Protein AF-A0A6V7KTC6-F1 (afdb_monomer)

Secondary structure (DSSP, 8-state):
--HHHHHHHHTS---TT--HHHHHHHHHHHH-HHHHHHHHHHHHHHHS-SS-S-S-----------S-SPPPHHHHHHHHHHHHHH--STTTTHHHHSHHHHHHHHHHHHHS-HHHHHHTHHHHHHHHHHHHHS------------------------------------------------

Nearest PDB structures (foldseek):
  6hb1-assembly4_D  TM=3.393E-01  e=7.393E-01  Saccharomyces cerevisiae S288C
  2nwl-assembly1_C  TM=1.874E-01  e=3.721E+00  Pyrococcus horikoshii
  7rcp-assembly1_A  TM=1.845E-01  e=3.721E+00  Pyrococcus horikoshii OT3
  2nwx-assembly1_C  TM=1.885E-01  e=7.175E+00  Pyrococcus horikoshii

InterPro domains:
  IPR045334 Integrator complex subunit 3 [PTHR13587] (1-141)
  IPR056518 Ints3-like, C-terminal [PF24566] (1-127)

Foldseek 3Di:
DDLVVVQLLLLDDPDVPPCPSLVVLLVCCVPPLVVSLLSLLVLLCVQQPLDDPPPDDDDDDDDDDDSPDGHHNLSSLVSLLVNCVVPVDPSSCVSCVDPSNLVSLVSNCVRDDPVVCVVNVVVSVSSVVNVVVPDPPPPVPPDDDDDDDDDDDDDDDDDDDDDDDDDDDDDDDDDDDDDDDD

Solvent-accessible surface area (backbone atoms only — not comparable to full-atom values): 12001 Å² total; per-residue (Å²): 142,52,67,68,59,49,39,63,54,39,38,52,79,93,46,95,90,66,51,65,61,46,52,55,51,56,58,40,50,74,83,38,32,71,63,49,25,47,46,51,17,53,54,45,33,71,54,28,59,96,66,78,83,86,84,68,89,83,81,80,86,72,89,89,70,76,83,81,61,78,45,51,54,65,42,49,50,51,55,53,42,52,38,51,73,74,36,79,52,77,84,72,42,53,47,55,71,35,69,54,26,26,53,22,42,50,42,36,62,74,68,52,53,74,68,54,49,65,74,42,39,76,60,48,48,56,42,53,58,54,61,71,69,49,71,73,79,79,71,76,73,79,72,90,75,88,82,91,81,90,82,88,84,90,82,88,83,84,90,78,90,80,87,84,86,87,88,83,90,82,90,79,87,87,88,84,85,91,89,86,90,133

Radius of gyration: 30.91 Å; Cα contacts (8 Å, |Δi|>4): 123; chains: 1; bounding box: 38×85×83 Å

pLDDT: mean 71.83, std 22.45, range [33.5, 95.5]

Structure (mmCIF, N/CA/C/O backbone):
data_AF-A0A6V7KTC6-F1
#
_entry.id   AF-A0A6V7KTC6-F1
#
loop_
_atom_site.group_PDB
_atom_site.id
_atom_site.type_symbol
_atom_site.label_atom_id
_atom_site.label_alt_id
_atom_site.label_comp_id
_atom_site.label_asym_id
_atom_site.label_entity_id
_atom_site.label_seq_id
_atom_site.pdbx_PDB_ins_code
_atom_site.Cartn_x
_atom_site.Cartn_y
_atom_site.Cartn_z
_atom_site.occupancy
_atom_site.B_iso_or_equiv
_atom_site.auth_seq_id
_atom_site.auth_comp_id
_atom_site.auth_asym_id
_atom_site.auth_atom_id
_atom_site.pdbx_PDB_model_num
ATOM 1 N N . PRO A 1 1 ? 1.145 1.656 13.514 1.00 88.69 1 PRO A N 1
ATOM 2 C CA . PRO A 1 1 ? 2.125 1.058 12.563 1.00 88.69 1 PRO A CA 1
ATOM 3 C C . PRO A 1 1 ? 3.412 1.900 12.467 1.00 88.69 1 PRO A C 1
ATOM 5 O O . PRO A 1 1 ? 3.371 3.094 12.771 1.00 88.69 1 PRO A O 1
ATOM 8 N N . THR A 1 2 ? 4.528 1.295 12.040 1.00 93.44 2 THR A N 1
ATOM 9 C CA . THR A 1 2 ? 5.785 1.982 11.671 1.00 93.44 2 THR A CA 1
ATOM 10 C C . THR A 1 2 ? 6.182 1.620 10.239 1.00 93.44 2 THR A C 1
ATOM 12 O O . THR A 1 2 ? 5.759 0.585 9.721 1.00 93.44 2 THR A O 1
ATOM 15 N N . LEU A 1 3 ? 7.010 2.455 9.600 1.00 90.38 3 LEU A N 1
ATOM 16 C CA . LEU A 1 3 ? 7.476 2.199 8.233 1.00 90.38 3 LEU A CA 1
ATOM 17 C C . LEU A 1 3 ? 8.263 0.886 8.125 1.00 90.38 3 LEU A C 1
ATOM 19 O O . LEU A 1 3 ? 8.111 0.155 7.152 1.00 90.38 3 LEU A O 1
ATOM 23 N N . GLU A 1 4 ? 9.093 0.580 9.123 1.00 91.06 4 GLU A N 1
ATOM 24 C CA . GLU A 1 4 ? 9.895 -0.645 9.122 1.00 91.06 4 GLU A CA 1
ATOM 25 C C . GLU A 1 4 ? 9.015 -1.891 9.220 1.00 91.06 4 GLU A C 1
ATOM 27 O O . GLU A 1 4 ? 9.187 -2.828 8.446 1.00 91.06 4 GLU A O 1
ATOM 32 N N . LEU A 1 5 ? 7.996 -1.863 10.085 1.00 93.31 5 LEU A N 1
ATOM 33 C CA . LEU A 1 5 ? 7.044 -2.964 10.189 1.00 93.31 5 LEU A CA 1
ATOM 34 C C . LEU A 1 5 ? 6.275 -3.171 8.879 1.00 93.31 5 LEU A C 1
ATOM 36 O O . LEU A 1 5 ? 6.079 -4.309 8.473 1.00 93.31 5 LEU A O 1
ATOM 40 N N . LEU A 1 6 ? 5.883 -2.092 8.193 1.00 92.50 6 LEU A N 1
ATOM 41 C CA . LEU A 1 6 ? 5.227 -2.190 6.886 1.00 92.50 6 LEU A CA 1
ATOM 42 C C . LEU A 1 6 ? 6.146 -2.793 5.825 1.00 92.50 6 LEU A C 1
ATOM 44 O O . LEU A 1 6 ? 5.708 -3.663 5.083 1.00 92.50 6 LEU A O 1
ATOM 48 N N . LYS A 1 7 ? 7.424 -2.403 5.778 1.00 92.06 7 LYS A N 1
ATOM 49 C CA . LYS A 1 7 ? 8.386 -3.030 4.860 1.00 92.06 7 LYS A CA 1
ATOM 50 C C . LYS A 1 7 ? 8.474 -4.535 5.101 1.00 92.06 7 LYS A C 1
ATOM 52 O O . LYS A 1 7 ? 8.350 -5.288 4.145 1.00 92.06 7 LYS A O 1
ATOM 57 N N . GLN A 1 8 ? 8.630 -4.959 6.356 1.00 91.56 8 GLN A N 1
ATOM 58 C CA . GLN A 1 8 ? 8.686 -6.379 6.726 1.00 91.56 8 GLN A CA 1
ATOM 59 C C . GLN A 1 8 ? 7.370 -7.114 6.436 1.00 91.56 8 GLN A C 1
ATOM 61 O O . GLN A 1 8 ? 7.365 -8.280 6.055 1.00 91.56 8 GLN A O 1
ATOM 66 N N . LEU A 1 9 ? 6.232 -6.440 6.602 1.00 92.81 9 LEU A N 1
ATOM 67 C CA . LEU A 1 9 ? 4.924 -7.018 6.317 1.00 92.81 9 LEU A CA 1
ATOM 68 C C . LEU A 1 9 ? 4.737 -7.257 4.810 1.00 92.81 9 LEU A C 1
ATOM 70 O O . LEU A 1 9 ? 4.218 -8.293 4.410 1.00 92.81 9 LEU A O 1
ATOM 74 N N . PHE A 1 10 ? 5.209 -6.326 3.982 1.00 92.31 10 PHE A N 1
ATOM 75 C CA . PHE A 1 10 ? 5.028 -6.332 2.531 1.00 92.31 10 PHE A CA 1
ATOM 76 C C . PHE A 1 10 ? 6.058 -7.184 1.775 1.00 92.31 10 PHE A C 1
ATOM 78 O O . PHE A 1 10 ? 5.866 -7.458 0.591 1.00 92.31 10 PHE A O 1
ATOM 85 N N . THR A 1 11 ? 7.143 -7.629 2.420 1.00 91.50 11 THR A N 1
ATOM 86 C CA . THR A 1 11 ? 8.064 -8.623 1.834 1.00 91.50 11 THR A CA 1
ATOM 87 C C . THR A 1 11 ? 7.483 -10.034 1.844 1.00 91.50 11 THR A C 1
ATOM 89 O O . THR A 1 11 ? 7.992 -10.906 1.135 1.00 91.50 11 THR A O 1
ATOM 92 N N . ARG A 1 12 ? 6.412 -10.268 2.618 1.00 89.38 12 ARG A N 1
ATOM 93 C CA . ARG A 1 12 ? 5.678 -11.535 2.624 1.00 89.38 12 ARG A CA 1
ATOM 94 C C . ARG A 1 12 ? 5.115 -11.831 1.236 1.00 89.38 12 ARG A C 1
ATOM 96 O O . ARG A 1 12 ? 4.670 -10.932 0.520 1.00 89.38 12 ARG A O 1
ATOM 103 N N . GLN A 1 13 ? 5.124 -13.110 0.870 1.00 85.00 13 GLN A N 1
ATOM 104 C CA . GLN A 1 13 ? 4.482 -13.567 -0.356 1.00 85.00 13 GLN A CA 1
ATOM 105 C C . GLN A 1 13 ? 2.970 -13.426 -0.224 1.00 85.00 13 GLN A C 1
ATOM 107 O O . GLN A 1 13 ? 2.396 -13.821 0.790 1.00 85.00 13 GLN A O 1
ATOM 112 N N . ASN A 1 14 ? 2.341 -12.877 -1.259 1.00 81.69 14 ASN A N 1
ATOM 113 C CA . ASN A 1 14 ? 0.893 -12.850 -1.348 1.00 81.69 14 ASN A CA 1
ATOM 114 C C . ASN A 1 14 ? 0.419 -14.251 -1.770 1.00 81.69 14 ASN A C 1
ATOM 116 O O . ASN A 1 14 ? 0.564 -14.629 -2.931 1.00 81.69 14 ASN A O 1
ATOM 120 N N . THR A 1 15 ? -0.011 -15.052 -0.794 1.00 84.44 15 THR A N 1
ATOM 121 C CA . THR A 1 15 ? -0.445 -16.445 -0.988 1.00 84.44 15 THR A CA 1
ATOM 122 C C . THR A 1 15 ? -1.958 -16.508 -0.869 1.00 84.44 15 THR A C 1
ATOM 124 O O . THR A 1 15 ? -2.517 -15.905 0.048 1.00 84.44 15 THR A O 1
ATOM 127 N N . ASP A 1 16 ? -2.619 -17.264 -1.745 1.00 79.69 16 ASP A N 1
ATOM 128 C CA . ASP A 1 16 ? -4.070 -17.438 -1.685 1.00 79.69 16 ASP A CA 1
ATOM 129 C C . ASP A 1 16 ? -4.507 -17.946 -0.302 1.00 79.69 16 ASP A C 1
ATOM 131 O O . ASP A 1 16 ? -4.031 -18.969 0.194 1.00 79.69 16 ASP A O 1
ATOM 135 N N . GLY A 1 17 ? -5.407 -17.198 0.339 1.00 80.19 17 GLY A N 1
ATOM 136 C CA . GLY A 1 17 ? -5.893 -17.482 1.691 1.00 80.19 17 GLY A CA 1
ATOM 137 C C . GLY A 1 17 ? -5.036 -16.927 2.839 1.00 80.19 17 GLY A C 1
ATOM 138 O O . GLY A 1 17 ? -5.500 -16.964 3.980 1.00 80.19 17 GLY A O 1
ATOM 139 N N . ASP A 1 18 ? -3.843 -16.364 2.588 1.00 88.25 18 ASP A N 1
ATOM 140 C CA . ASP A 1 18 ? -3.102 -15.620 3.618 1.00 88.25 18 ASP A CA 1
ATOM 141 C C . ASP A 1 18 ? -3.750 -14.245 3.833 1.00 88.25 18 ASP A C 1
ATOM 143 O O . ASP A 1 18 ? -3.593 -13.305 3.053 1.00 88.25 18 ASP A O 1
ATOM 147 N N . MET A 1 19 ? -4.486 -14.139 4.937 1.00 90.00 19 MET A N 1
ATOM 148 C CA . MET A 1 19 ? -5.169 -12.920 5.362 1.00 90.00 19 MET A CA 1
ATOM 149 C C . MET A 1 19 ? -4.355 -12.104 6.367 1.00 90.00 19 MET A C 1
ATOM 151 O O . MET A 1 19 ? -4.860 -11.103 6.867 1.00 90.00 19 MET A O 1
ATOM 155 N N . PHE A 1 20 ? -3.124 -12.500 6.705 1.00 93.56 20 PHE A N 1
ATOM 156 C CA . PHE A 1 20 ? -2.347 -11.848 7.760 1.00 93.56 20 PHE A CA 1
ATOM 157 C C . PHE A 1 20 ? -2.085 -10.371 7.454 1.00 93.56 20 PHE A C 1
ATOM 159 O O . PHE A 1 20 ? -2.348 -9.508 8.293 1.00 93.56 20 PHE A O 1
ATOM 166 N N . VAL A 1 21 ? -1.607 -10.072 6.241 1.00 92.94 21 VAL A N 1
ATOM 167 C CA . VAL A 1 21 ? -1.310 -8.696 5.814 1.00 92.94 21 VAL A CA 1
ATOM 168 C C . VAL A 1 21 ? -2.591 -7.866 5.782 1.00 92.94 21 VAL A C 1
ATOM 170 O O . VAL A 1 21 ? -2.644 -6.796 6.385 1.00 92.94 21 VAL A O 1
ATOM 173 N N . VAL A 1 22 ? -3.650 -8.397 5.168 1.00 92.12 22 VAL A N 1
ATOM 174 C CA . VAL A 1 22 ? -4.964 -7.744 5.096 1.00 92.12 22 VAL A CA 1
ATOM 175 C C . VAL A 1 22 ? -5.522 -7.468 6.493 1.00 92.12 22 VAL A C 1
ATOM 177 O O . VAL A 1 22 ? -5.933 -6.348 6.776 1.00 92.12 22 VAL A O 1
ATOM 180 N N . ALA A 1 23 ? -5.511 -8.449 7.395 1.00 92.00 23 ALA A N 1
ATOM 181 C CA . ALA A 1 23 ? -6.029 -8.304 8.753 1.00 92.00 23 ALA A CA 1
ATOM 182 C C . ALA A 1 23 ? -5.239 -7.267 9.565 1.00 92.00 23 ALA A C 1
ATOM 184 O O . ALA A 1 23 ? -5.844 -6.447 10.255 1.00 92.00 23 ALA A O 1
ATOM 185 N N . ALA A 1 24 ? -3.907 -7.261 9.450 1.00 93.62 24 ALA A N 1
ATOM 186 C CA . ALA A 1 24 ? -3.058 -6.270 10.107 1.00 93.62 24 ALA A CA 1
ATOM 187 C C . ALA A 1 24 ? -3.343 -4.848 9.597 1.00 93.62 24 ALA A C 1
ATOM 189 O O . ALA A 1 24 ? -3.504 -3.924 10.397 1.00 93.62 24 ALA A O 1
ATOM 190 N N . LEU A 1 25 ? -3.462 -4.680 8.276 1.00 92.19 25 LEU A N 1
ATOM 191 C CA . LEU A 1 25 ? -3.794 -3.396 7.659 1.00 92.19 25 LEU A CA 1
ATOM 192 C C . LEU A 1 25 ? -5.186 -2.918 8.082 1.00 92.19 25 LEU A C 1
ATOM 194 O O . LEU A 1 25 ? -5.319 -1.790 8.545 1.00 92.19 25 LEU A O 1
ATOM 198 N N . ARG A 1 26 ? -6.197 -3.794 8.035 1.00 89.81 26 ARG A N 1
ATOM 199 C CA . ARG A 1 26 ? -7.564 -3.483 8.484 1.00 89.81 26 ARG A CA 1
ATOM 200 C C . ARG A 1 26 ? -7.627 -3.073 9.945 1.00 89.81 26 ARG A C 1
ATOM 202 O O . ARG A 1 26 ? -8.357 -2.151 10.289 1.00 89.81 26 ARG A O 1
ATOM 209 N N . TYR A 1 27 ? -6.868 -3.747 10.805 1.00 91.31 27 TYR A N 1
ATOM 210 C CA . TYR A 1 27 ? -6.784 -3.372 12.211 1.00 91.31 27 TYR A CA 1
ATOM 211 C C . TYR A 1 27 ? -6.227 -1.952 12.369 1.00 91.31 27 TYR A C 1
ATOM 213 O O . TYR A 1 27 ? -6.778 -1.157 13.124 1.00 91.31 27 TYR A O 1
ATOM 221 N N . TRP A 1 28 ? -5.180 -1.596 11.619 1.00 92.12 28 TRP A N 1
ATOM 222 C CA . TRP A 1 28 ? -4.613 -0.248 11.666 1.00 92.12 28 TRP A CA 1
ATOM 223 C C . TRP A 1 28 ? -5.486 0.826 11.020 1.00 92.12 28 TRP A C 1
ATOM 225 O O . TRP A 1 28 ? -5.401 1.964 11.469 1.00 92.12 28 TRP A O 1
ATOM 235 N N . CYS A 1 29 ? -6.341 0.495 10.048 1.00 89.50 29 CYS A N 1
ATOM 236 C CA . CYS A 1 29 ? -7.311 1.450 9.503 1.00 89.50 29 CYS A CA 1
ATOM 237 C C . CYS A 1 29 ? -8.303 1.966 10.559 1.00 89.50 29 CYS A C 1
ATOM 239 O O . CYS A 1 29 ? -8.853 3.037 10.375 1.00 89.50 29 CYS A O 1
ATOM 241 N N . ARG A 1 30 ? -8.530 1.255 11.672 1.00 87.44 30 ARG A N 1
ATOM 242 C CA . ARG A 1 30 ? -9.498 1.687 12.699 1.00 87.44 30 ARG A CA 1
ATOM 243 C C . ARG A 1 30 ? -9.042 2.904 13.501 1.00 87.44 30 ARG A C 1
ATOM 245 O O . ARG A 1 30 ? -9.826 3.817 13.715 1.00 87.44 30 ARG A O 1
ATOM 252 N N . ASP A 1 31 ? -7.784 2.891 13.943 1.00 89.62 31 ASP A N 1
ATOM 253 C CA . ASP A 1 31 ? -7.252 3.884 14.893 1.00 89.62 31 ASP A CA 1
ATOM 254 C C . ASP A 1 31 ? -6.088 4.708 14.320 1.00 89.62 31 ASP A C 1
ATOM 256 O O . ASP A 1 31 ? -5.673 5.709 14.902 1.00 89.62 31 ASP A O 1
ATOM 260 N N . TYR A 1 32 ? -5.500 4.267 13.205 1.00 92.00 32 TYR A N 1
ATOM 261 C CA . TYR A 1 32 ? -4.273 4.834 12.643 1.00 92.00 32 TYR A CA 1
ATOM 262 C C . TYR A 1 32 ? -4.372 5.062 11.133 1.00 92.00 32 TYR A C 1
ATOM 264 O O . TYR A 1 32 ? -3.350 4.973 10.451 1.00 92.00 32 TYR A O 1
ATOM 272 N N . GLU A 1 33 ? -5.572 5.328 10.615 1.00 90.88 33 GLU A N 1
ATOM 273 C CA . GLU A 1 33 ? -5.836 5.446 9.179 1.00 90.88 33 GLU A CA 1
ATOM 274 C C . GLU A 1 33 ? -4.922 6.466 8.489 1.00 90.88 33 GLU A C 1
ATOM 276 O O . GLU A 1 33 ? -4.154 6.086 7.607 1.00 90.88 33 GLU A O 1
ATOM 281 N N . ASP A 1 34 ? -4.917 7.721 8.948 1.00 91.50 34 ASP A N 1
ATOM 282 C CA . ASP A 1 34 ? -4.126 8.806 8.346 1.00 91.50 34 ASP A CA 1
ATOM 283 C C . ASP A 1 34 ? -2.634 8.461 8.293 1.00 91.50 34 ASP A C 1
ATOM 285 O O . ASP A 1 34 ? -1.962 8.568 7.263 1.00 91.50 34 ASP A O 1
ATOM 289 N N . LYS A 1 35 ? -2.120 7.961 9.421 1.00 94.12 35 LYS A N 1
ATOM 290 C CA . LYS A 1 35 ? -0.725 7.541 9.552 1.00 94.12 35 LYS A CA 1
ATOM 291 C C . LYS A 1 35 ? -0.415 6.354 8.644 1.00 94.12 35 LYS A C 1
ATOM 293 O O . LYS A 1 35 ? 0.682 6.266 8.098 1.00 94.12 35 LYS A O 1
ATOM 298 N N . LEU A 1 36 ? -1.338 5.405 8.510 1.00 93.56 36 LEU A N 1
ATOM 299 C CA . LEU A 1 36 ? -1.171 4.264 7.620 1.00 93.56 36 LEU A CA 1
ATOM 300 C C . LEU A 1 36 ? -1.138 4.721 6.157 1.00 93.56 36 LEU A C 1
ATOM 302 O O . LEU A 1 36 ? -0.261 4.273 5.421 1.00 93.56 36 LEU A O 1
ATOM 306 N N . ALA A 1 37 ? -2.025 5.636 5.764 1.00 93.62 37 ALA A N 1
ATOM 307 C CA . ALA A 1 37 ? -2.087 6.201 4.418 1.00 93.62 37 ALA A CA 1
ATOM 308 C C . ALA A 1 37 ? -0.774 6.891 4.051 1.00 93.62 37 ALA A C 1
ATOM 310 O O . ALA A 1 37 ? -0.188 6.598 3.011 1.00 93.62 37 ALA A O 1
ATOM 311 N N . GLU A 1 38 ? -0.261 7.739 4.943 1.00 95.06 38 GLU A N 1
ATOM 312 C CA . GLU A 1 38 ? 1.026 8.408 4.768 1.00 95.06 38 GLU A CA 1
ATOM 313 C C . GLU A 1 38 ? 2.178 7.402 4.615 1.00 95.06 38 GLU A C 1
ATOM 315 O O . GLU A 1 38 ? 3.002 7.511 3.705 1.00 95.06 38 GLU A O 1
ATOM 320 N N . LEU A 1 39 ? 2.237 6.385 5.478 1.00 95.50 39 LEU A N 1
ATOM 321 C CA . LEU A 1 39 ? 3.298 5.382 5.427 1.00 95.50 39 LEU A CA 1
ATOM 322 C C . LEU A 1 39 ? 3.245 4.534 4.149 1.00 95.50 39 LEU A C 1
ATOM 324 O O . LEU A 1 39 ? 4.295 4.239 3.576 1.00 95.50 39 LEU A O 1
ATOM 328 N N . LEU A 1 40 ? 2.050 4.145 3.703 1.00 94.69 40 LEU A N 1
ATOM 329 C CA . LEU A 1 40 ? 1.853 3.387 2.468 1.00 94.69 40 LEU A CA 1
ATOM 330 C C . LEU A 1 40 ? 2.157 4.242 1.234 1.00 94.69 40 LEU A C 1
ATOM 332 O O . LEU A 1 40 ? 2.805 3.748 0.313 1.00 94.69 40 LEU A O 1
ATOM 336 N N . ALA A 1 41 ? 1.762 5.520 1.236 1.00 94.56 41 ALA A N 1
ATOM 337 C CA . ALA A 1 41 ? 2.056 6.459 0.156 1.00 94.56 41 ALA A CA 1
ATOM 338 C C . ALA A 1 41 ? 3.567 6.627 0.012 1.00 94.56 41 ALA A C 1
ATOM 340 O O . ALA A 1 41 ? 4.125 6.417 -1.063 1.00 94.56 41 ALA A O 1
ATOM 341 N N . ASN A 1 42 ? 4.250 6.889 1.129 1.00 94.31 42 ASN A N 1
ATOM 342 C CA . ASN A 1 42 ? 5.705 6.973 1.180 1.00 94.31 42 ASN A CA 1
ATOM 343 C C . ASN A 1 42 ? 6.362 5.678 0.686 1.00 94.31 42 ASN A C 1
ATOM 345 O O . ASN A 1 42 ? 7.307 5.719 -0.105 1.00 94.31 42 ASN A O 1
ATOM 349 N N . LEU A 1 43 ? 5.861 4.516 1.116 1.00 93.88 43 LEU A N 1
ATOM 350 C CA . LEU A 1 43 ? 6.380 3.232 0.658 1.00 93.88 43 LEU A CA 1
ATOM 351 C C . LEU A 1 43 ? 6.233 3.096 -0.862 1.00 93.88 43 LEU A C 1
ATOM 353 O O . LEU A 1 43 ? 7.224 2.794 -1.523 1.00 93.88 43 LEU A O 1
ATOM 357 N N . LEU A 1 44 ? 5.055 3.377 -1.419 1.00 94.00 44 LEU A N 1
ATOM 358 C CA . LEU A 1 44 ? 4.766 3.256 -2.847 1.00 94.00 44 LEU A CA 1
ATOM 359 C C . LEU A 1 44 ? 5.563 4.261 -3.696 1.00 94.00 44 LEU A C 1
ATOM 361 O O . LEU A 1 44 ? 6.227 3.857 -4.651 1.00 94.00 44 LEU A O 1
ATOM 365 N N . SER A 1 45 ? 5.607 5.538 -3.312 1.00 92.50 45 SER A N 1
ATOM 366 C CA . SER A 1 45 ? 6.376 6.574 -4.015 1.00 92.50 45 SER A CA 1
ATOM 367 C C . SER A 1 45 ? 7.877 6.274 -4.055 1.00 92.50 45 SER A C 1
ATOM 369 O O . SER A 1 45 ? 8.538 6.586 -5.045 1.00 92.50 45 SER A O 1
ATOM 371 N N . THR A 1 46 ? 8.438 5.606 -3.034 1.00 90.38 46 THR A N 1
ATOM 372 C CA . THR A 1 46 ? 9.847 5.158 -3.084 1.00 90.38 46 THR A CA 1
ATOM 373 C C . THR A 1 46 ? 10.091 4.039 -4.096 1.00 90.38 46 THR A C 1
ATOM 375 O O . THR A 1 46 ? 11.229 3.848 -4.525 1.00 90.38 46 THR A O 1
ATOM 378 N N . ARG A 1 47 ? 9.051 3.281 -4.471 1.00 90.88 47 ARG A N 1
ATOM 379 C CA . ARG A 1 47 ? 9.131 2.214 -5.483 1.00 90.88 47 ARG A CA 1
ATOM 380 C C . ARG A 1 47 ? 8.955 2.738 -6.899 1.00 90.88 47 ARG A C 1
ATOM 382 O O . ARG A 1 47 ? 9.511 2.153 -7.823 1.00 90.88 47 ARG A O 1
ATOM 389 N N . TYR A 1 48 ? 8.232 3.841 -7.043 1.00 88.12 48 TYR A N 1
ATOM 390 C CA . TYR A 1 48 ? 7.924 4.471 -8.319 1.00 88.12 48 TYR A CA 1
ATOM 391 C C . TYR A 1 48 ? 8.391 5.931 -8.320 1.00 88.12 48 TYR A C 1
ATOM 393 O O . TYR A 1 48 ? 7.556 6.822 -8.340 1.00 88.12 48 TYR A O 1
ATOM 401 N N . PRO A 1 49 ? 9.702 6.230 -8.252 1.00 82.56 49 PRO A N 1
ATOM 402 C CA . PRO A 1 49 ? 10.187 7.609 -8.160 1.00 82.56 49 PRO A CA 1
ATOM 403 C C . PRO A 1 49 ? 9.744 8.461 -9.361 1.00 82.56 49 PRO A C 1
ATOM 405 O O . PRO A 1 49 ? 9.736 7.991 -10.493 1.00 82.56 49 PRO A O 1
ATOM 408 N N . ALA A 1 50 ? 9.427 9.738 -9.123 1.00 68.19 50 ALA A N 1
ATOM 409 C CA . ALA A 1 50 ? 8.894 10.667 -10.130 1.00 68.19 50 ALA A CA 1
ATOM 410 C C . ALA A 1 50 ? 9.906 11.098 -11.219 1.00 68.19 50 ALA A C 1
ATOM 412 O O . ALA A 1 50 ? 9.600 11.950 -12.052 1.00 68.19 50 ALA A O 1
ATOM 413 N N . THR A 1 51 ? 11.133 10.567 -11.215 1.00 62.66 51 THR A N 1
ATOM 414 C CA . THR A 1 51 ? 12.184 10.964 -12.160 1.00 62.66 51 THR A CA 1
ATOM 415 C C . THR A 1 51 ? 12.216 10.060 -13.393 1.00 62.66 51 THR A C 1
ATOM 417 O O . THR A 1 51 ? 12.028 8.849 -13.320 1.00 62.66 51 THR A O 1
ATOM 420 N N . SER A 1 52 ? 12.463 10.677 -14.554 1.00 50.03 52 SER A N 1
ATOM 421 C CA . SER A 1 52 ? 12.482 10.024 -15.869 1.00 50.03 52 SER A CA 1
ATOM 422 C C . SER A 1 52 ? 13.398 8.779 -15.915 1.00 50.03 52 SER A C 1
ATOM 424 O O . SER A 1 52 ? 14.521 8.844 -15.404 1.00 50.03 52 SER A O 1
ATOM 426 N N . PRO A 1 53 ? 13.010 7.685 -16.610 1.00 52.41 53 PRO A N 1
ATOM 427 C CA . PRO A 1 53 ? 13.765 6.422 -16.672 1.00 52.41 53 PRO A CA 1
ATOM 428 C C . PRO A 1 53 ? 15.163 6.505 -17.316 1.00 52.41 53 PRO A C 1
ATOM 430 O O . PRO A 1 53 ? 15.865 5.498 -17.422 1.00 52.41 53 PRO A O 1
ATOM 433 N N . ASN A 1 54 ? 15.592 7.668 -17.813 1.00 42.84 54 ASN A N 1
ATOM 434 C CA . ASN A 1 54 ? 16.605 7.726 -18.867 1.00 42.84 54 ASN A CA 1
ATOM 435 C C . ASN A 1 54 ? 18.079 7.718 -18.412 1.00 42.84 54 ASN A C 1
ATOM 437 O O . ASN A 1 54 ? 18.975 8.011 -19.201 1.00 42.84 54 ASN A O 1
ATOM 441 N N . LYS A 1 55 ? 18.381 7.346 -17.163 1.00 45.47 55 LYS A N 1
ATOM 442 C CA . LYS A 1 55 ? 19.762 7.062 -16.726 1.00 45.47 55 LYS A CA 1
ATOM 443 C C . LYS A 1 55 ? 19.823 5.927 -15.702 1.00 45.47 55 LYS A C 1
ATOM 445 O O . LYS A 1 55 ? 20.167 6.162 -14.551 1.00 45.47 55 LYS A O 1
ATOM 450 N N . ARG A 1 56 ? 19.563 4.687 -16.126 1.00 52.59 56 ARG A N 1
ATOM 451 C CA . ARG A 1 56 ? 20.411 3.509 -15.817 1.00 52.59 56 ARG A CA 1
ATOM 452 C C . ARG A 1 56 ? 19.804 2.244 -16.417 1.00 52.59 56 ARG A C 1
ATOM 454 O O . ARG A 1 56 ? 18.825 1.690 -15.938 1.00 52.59 56 ARG A O 1
ATOM 461 N N . LYS A 1 57 ? 20.470 1.763 -17.462 1.00 55.81 57 LYS A N 1
ATOM 462 C CA . LYS A 1 57 ? 20.391 0.381 -17.932 1.00 55.81 57 LYS A CA 1
ATOM 463 C C . LYS A 1 57 ? 21.020 -0.534 -16.859 1.00 55.81 57 LYS A C 1
ATOM 465 O O . LYS A 1 57 ? 22.087 -0.190 -16.352 1.00 55.81 57 LYS A O 1
ATOM 470 N N . ARG A 1 58 ? 20.420 -1.718 -16.646 1.00 49.12 58 ARG A N 1
ATOM 471 C CA . ARG A 1 58 ? 20.722 -2.825 -15.690 1.00 49.12 58 ARG A CA 1
ATOM 472 C C . ARG A 1 58 ? 19.972 -2.680 -14.356 1.00 49.12 58 ARG A C 1
ATOM 474 O O . ARG A 1 58 ? 20.183 -1.714 -13.647 1.00 49.12 58 ARG A O 1
ATOM 481 N N . ALA A 1 59 ? 19.104 -3.604 -13.959 1.00 41.00 59 ALA A N 1
ATOM 482 C CA . ALA A 1 59 ? 19.247 -5.050 -14.079 1.00 41.00 59 ALA A CA 1
ATOM 483 C C . ALA A 1 59 ? 17.944 -5.742 -14.505 1.00 41.00 59 ALA A C 1
ATOM 485 O O . ALA A 1 59 ? 16.865 -5.437 -14.006 1.00 41.00 59 ALA A O 1
ATOM 486 N N . GLY A 1 60 ? 18.084 -6.701 -15.420 1.00 39.69 60 GLY A N 1
ATOM 487 C CA . GLY A 1 60 ? 17.068 -7.712 -15.648 1.00 39.69 60 GLY A CA 1
ATOM 488 C C . GLY A 1 60 ? 16.973 -8.666 -14.457 1.00 39.69 60 GLY A C 1
ATOM 489 O O . GLY A 1 60 ? 17.968 -8.944 -13.790 1.00 39.69 60 GLY A O 1
ATOM 490 N N . ALA A 1 61 ? 15.742 -9.116 -14.232 1.00 46.72 61 ALA A N 1
ATOM 491 C CA . ALA A 1 61 ? 15.318 -10.390 -13.668 1.00 46.72 61 ALA A CA 1
ATOM 492 C C . ALA A 1 61 ? 16.370 -11.232 -12.924 1.00 46.72 61 ALA A C 1
ATOM 494 O O . ALA A 1 61 ? 17.258 -11.803 -13.551 1.00 46.72 61 ALA A O 1
ATOM 495 N N . LYS A 1 62 ? 16.116 -11.475 -11.632 1.00 39.22 62 LYS A N 1
ATOM 496 C CA . LYS A 1 62 ? 15.865 -12.839 -11.136 1.00 39.22 62 LYS A CA 1
ATOM 497 C C . LYS A 1 62 ? 14.775 -12.802 -10.064 1.00 39.22 62 LYS A C 1
ATOM 499 O O . LYS A 1 62 ? 15.004 -12.404 -8.928 1.00 39.22 62 LYS A O 1
ATOM 504 N N . GLN A 1 63 ? 13.588 -13.232 -10.476 1.00 48.72 63 GLN A N 1
ATOM 505 C CA . GLN A 1 63 ? 12.592 -13.872 -9.624 1.00 48.72 63 GLN A CA 1
ATOM 506 C C . GLN A 1 63 ? 13.326 -14.944 -8.794 1.00 48.72 63 GLN A C 1
ATOM 508 O O . GLN A 1 63 ? 14.117 -15.697 -9.362 1.00 48.72 63 GLN A O 1
ATOM 513 N N . ASN A 1 64 ? 13.099 -14.979 -7.478 1.00 42.84 64 ASN A N 1
ATOM 514 C CA . ASN A 1 64 ? 13.669 -15.934 -6.511 1.00 42.84 64 ASN A CA 1
ATOM 515 C C . ASN A 1 64 ? 14.956 -15.536 -5.747 1.00 42.84 64 ASN A C 1
ATOM 517 O O . ASN A 1 64 ? 15.858 -16.357 -5.582 1.00 42.84 64 ASN A O 1
ATOM 521 N N . GLN A 1 65 ? 15.034 -14.315 -5.205 1.00 44.88 65 GLN A N 1
ATOM 522 C CA . GLN A 1 65 ? 15.897 -14.063 -4.042 1.00 44.88 65 GLN A CA 1
ATOM 523 C C . GLN A 1 65 ? 15.063 -13.743 -2.806 1.00 44.88 65 GLN A C 1
ATOM 525 O O . GLN A 1 65 ? 14.073 -13.019 -2.857 1.00 44.88 65 GLN A O 1
ATOM 530 N N . GLN A 1 66 ? 15.479 -14.387 -1.725 1.00 45.41 66 GLN A N 1
ATOM 531 C CA . GLN A 1 66 ? 14.875 -14.447 -0.408 1.00 45.41 66 GLN A CA 1
ATOM 532 C C . GLN A 1 66 ? 14.545 -13.062 0.167 1.00 45.41 66 GLN A C 1
ATOM 534 O O . GLN A 1 66 ? 15.137 -12.049 -0.196 1.00 45.41 66 GLN A O 1
ATOM 539 N N . ALA A 1 67 ? 13.579 -13.066 1.084 1.00 53.75 67 ALA A N 1
ATOM 540 C CA . ALA A 1 67 ? 12.868 -11.948 1.699 1.00 53.75 67 ALA A CA 1
ATOM 541 C C . ALA A 1 67 ? 13.718 -11.007 2.590 1.00 53.75 67 ALA A C 1
ATOM 543 O O . ALA A 1 67 ? 13.305 -10.653 3.690 1.00 53.75 67 ALA A O 1
ATOM 544 N N . THR A 1 68 ? 14.911 -10.608 2.148 1.00 56.50 68 THR A N 1
ATOM 545 C CA . THR A 1 68 ? 15.852 -9.762 2.909 1.00 56.50 68 THR A CA 1
ATOM 546 C C . THR A 1 68 ? 16.034 -8.357 2.327 1.00 56.50 68 THR A C 1
ATOM 548 O O . THR A 1 68 ? 16.756 -7.543 2.899 1.00 56.50 68 THR A O 1
ATOM 551 N N . GLY A 1 69 ? 15.372 -8.043 1.209 1.00 68.38 69 GLY A N 1
ATOM 552 C CA . GLY A 1 69 ? 15.340 -6.707 0.609 1.00 68.38 69 GLY A CA 1
ATOM 553 C C . GLY A 1 69 ? 14.043 -5.948 0.918 1.00 68.38 69 GLY A C 1
ATOM 554 O O . GLY A 1 69 ? 13.054 -6.563 1.308 1.00 68.38 69 GLY A O 1
ATOM 555 N N . PRO A 1 70 ? 14.006 -4.615 0.732 1.00 81.44 70 PRO A N 1
ATOM 556 C CA . PRO A 1 70 ? 12.759 -3.861 0.830 1.00 81.44 70 PRO A CA 1
ATOM 557 C C . PRO A 1 70 ? 11.746 -4.374 -0.213 1.00 81.44 70 PRO A C 1
ATOM 559 O O . PRO A 1 70 ? 12.174 -4.761 -1.305 1.00 81.44 70 PRO A O 1
ATOM 562 N N . PRO A 1 71 ? 10.430 -4.338 0.074 1.00 88.19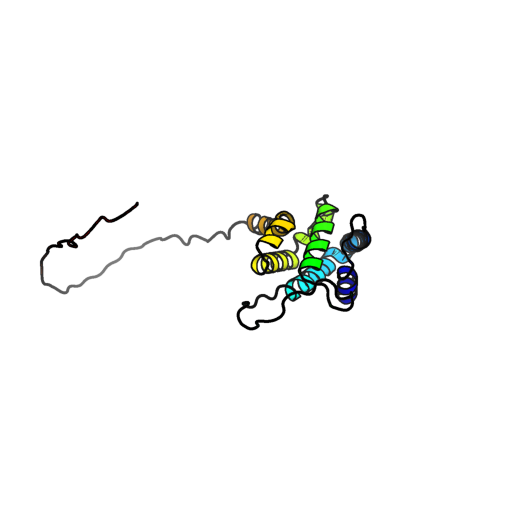 71 PRO A N 1
ATOM 563 C CA . PRO A 1 71 ? 9.415 -4.903 -0.816 1.00 88.19 71 PRO A CA 1
ATOM 564 C C . PRO A 1 71 ? 9.497 -4.269 -2.207 1.00 88.19 71 PRO A C 1
ATOM 566 O O . PRO A 1 71 ? 9.853 -3.095 -2.339 1.00 88.19 71 PRO A O 1
ATOM 569 N N . THR A 1 72 ? 9.208 -5.028 -3.260 1.00 91.31 72 THR A N 1
ATOM 570 C CA . THR A 1 72 ? 9.157 -4.500 -4.631 1.00 91.31 72 THR A CA 1
ATOM 571 C C . THR A 1 72 ? 7.903 -3.644 -4.835 1.00 91.31 72 THR A C 1
ATOM 573 O O . THR A 1 72 ? 6.936 -3.757 -4.084 1.00 91.31 72 THR A O 1
ATOM 576 N N . GLY A 1 73 ? 7.895 -2.777 -5.856 1.00 91.38 73 GLY A N 1
ATOM 577 C CA . GLY A 1 73 ? 6.695 -1.996 -6.201 1.00 91.38 73 GLY A CA 1
ATOM 578 C C . GLY A 1 73 ? 5.485 -2.881 -6.494 1.00 91.38 73 GLY A C 1
ATOM 579 O O . GLY A 1 73 ? 4.394 -2.618 -6.004 1.00 91.38 73 GLY A O 1
ATOM 580 N N . GLU A 1 74 ? 5.708 -3.993 -7.192 1.00 92.19 74 GLU A N 1
ATOM 581 C CA . GLU A 1 74 ? 4.674 -4.981 -7.489 1.00 92.19 74 GLU A CA 1
ATOM 582 C C . GLU A 1 74 ? 4.144 -5.683 -6.231 1.00 92.19 74 GLU A C 1
ATOM 584 O O . GLU A 1 74 ? 2.937 -5.853 -6.111 1.00 92.19 74 GLU A O 1
ATOM 589 N N . GLN A 1 75 ? 5.007 -6.027 -5.263 1.00 93.12 75 GLN A N 1
ATOM 590 C CA . GLN A 1 75 ? 4.557 -6.571 -3.974 1.00 93.12 75 GLN A CA 1
ATOM 591 C C . GLN A 1 75 ? 3.661 -5.575 -3.234 1.00 93.12 75 GLN A C 1
ATOM 593 O O . GLN A 1 75 ? 2.637 -5.963 -2.677 1.00 93.12 75 GLN A O 1
ATOM 598 N N . VAL A 1 76 ? 4.018 -4.288 -3.261 1.00 94.69 76 VAL A N 1
ATOM 599 C CA . VAL A 1 76 ? 3.198 -3.231 -2.658 1.00 94.69 76 VAL A CA 1
ATOM 600 C C . VAL A 1 76 ? 1.846 -3.112 -3.345 1.00 94.69 76 VAL A C 1
ATOM 602 O O . VAL A 1 76 ? 0.831 -3.137 -2.655 1.00 94.69 76 VAL A O 1
ATOM 605 N N . LEU A 1 77 ? 1.811 -3.061 -4.676 1.00 94.81 77 LEU A N 1
ATOM 606 C CA . LEU A 1 77 ? 0.553 -3.022 -5.426 1.00 94.81 77 LEU A CA 1
ATOM 607 C C . LEU A 1 77 ? -0.309 -4.266 -5.181 1.00 94.81 77 LEU A C 1
ATOM 609 O O . LEU A 1 77 ? -1.512 -4.135 -4.983 1.00 94.81 77 LEU A O 1
ATOM 613 N N . SER A 1 78 ? 0.301 -5.450 -5.125 1.00 94.00 78 SER A N 1
ATOM 614 C CA . SER A 1 78 ? -0.403 -6.711 -4.881 1.00 94.00 78 SER A CA 1
ATOM 615 C C . SER A 1 78 ? -1.111 -6.723 -3.523 1.00 94.00 78 SER A C 1
ATOM 617 O O . SER A 1 78 ? -2.304 -7.011 -3.455 1.00 94.00 78 SER A O 1
ATOM 619 N N . HIS A 1 79 ? -0.413 -6.335 -2.449 1.00 94.50 79 HIS A N 1
ATOM 620 C CA . HIS A 1 79 ? -1.000 -6.257 -1.104 1.00 94.50 79 HIS A CA 1
ATOM 621 C C . HIS A 1 79 ? -2.055 -5.147 -0.986 1.00 94.50 79 HIS A C 1
ATOM 623 O O . HIS A 1 79 ? -3.065 -5.325 -0.305 1.00 94.50 79 HIS A O 1
ATOM 629 N N . LEU A 1 80 ? -1.857 -4.009 -1.665 1.00 93.88 80 LEU A N 1
ATOM 630 C CA . LEU A 1 80 ? -2.848 -2.930 -1.711 1.00 93.88 80 LEU A CA 1
ATOM 631 C C . LEU A 1 80 ? -4.115 -3.343 -2.465 1.00 93.88 80 LEU A C 1
ATOM 633 O O . LEU A 1 80 ? -5.210 -3.012 -2.019 1.00 93.88 80 LEU A O 1
ATOM 637 N N . ASP A 1 81 ? -4.004 -4.067 -3.575 1.00 92.94 81 ASP A N 1
ATOM 638 C CA . ASP A 1 81 ? -5.186 -4.554 -4.287 1.00 92.94 81 ASP A CA 1
ATOM 639 C C . ASP A 1 81 ? -5.905 -5.650 -3.488 1.00 92.94 81 ASP A C 1
ATOM 641 O O . ASP A 1 81 ? -7.130 -5.636 -3.383 1.00 92.94 81 ASP A O 1
ATOM 645 N N . GLN A 1 82 ? -5.163 -6.535 -2.818 1.00 92.06 82 GLN A N 1
ATOM 646 C CA . GLN A 1 82 ? -5.752 -7.528 -1.920 1.00 92.06 82 GLN A CA 1
ATOM 647 C C . GLN A 1 82 ? -6.551 -6.854 -0.788 1.00 92.06 82 GLN A C 1
ATOM 649 O O . GLN A 1 82 ? -7.700 -7.221 -0.530 1.00 92.06 82 GLN A O 1
ATOM 654 N N . LEU A 1 83 ? -5.993 -5.818 -0.148 1.00 91.44 83 LEU A N 1
ATOM 655 C CA . LEU A 1 83 ? -6.706 -5.036 0.866 1.00 91.44 83 LEU A CA 1
ATOM 656 C C . LEU A 1 83 ? -8.006 -4.440 0.303 1.00 91.44 83 LEU A C 1
ATOM 658 O O . LEU A 1 83 ? -9.062 -4.598 0.919 1.00 91.44 83 LEU A O 1
ATOM 662 N N . ARG A 1 84 ? -7.955 -3.829 -0.888 1.00 91.19 84 ARG A N 1
ATOM 663 C CA . ARG A 1 84 ? -9.133 -3.277 -1.576 1.00 91.19 84 ARG A CA 1
ATOM 664 C C . ARG A 1 84 ? -10.216 -4.337 -1.781 1.00 91.19 84 ARG A C 1
ATOM 666 O O . ARG A 1 84 ? -11.381 -4.096 -1.467 1.00 91.19 84 ARG A O 1
ATOM 673 N N . GLN A 1 85 ? -9.849 -5.517 -2.278 1.00 89.94 85 GLN A N 1
ATOM 674 C CA . GLN A 1 85 ? -10.798 -6.600 -2.551 1.00 89.94 85 GLN A CA 1
ATOM 675 C C . GLN A 1 85 ? -11.521 -7.098 -1.287 1.00 89.94 85 GLN A C 1
ATOM 677 O O . GLN A 1 85 ? -12.687 -7.496 -1.373 1.00 89.94 85 GLN A O 1
ATOM 682 N N . HIS A 1 86 ? -10.860 -7.047 -0.124 1.00 87.56 86 HIS A N 1
ATOM 683 C CA . HIS A 1 86 ? -11.403 -7.500 1.163 1.00 87.56 86 HIS A CA 1
ATOM 684 C C . HIS A 1 86 ? -12.069 -6.404 2.007 1.00 87.56 86 HIS A C 1
ATOM 686 O O . HIS A 1 86 ? -12.766 -6.723 2.974 1.00 87.56 86 HIS A O 1
ATOM 692 N N . CYS A 1 87 ? -11.913 -5.137 1.632 1.00 78.62 87 CYS A N 1
ATOM 693 C CA . CYS A 1 87 ? -12.514 -3.985 2.301 1.00 78.62 87 CYS A CA 1
ATOM 694 C C . CYS A 1 87 ? -13.631 -3.366 1.452 1.00 78.62 87 CYS A C 1
ATOM 696 O O . CYS A 1 87 ? -13.628 -2.177 1.196 1.00 78.62 87 CYS A O 1
ATOM 698 N N . ARG A 1 88 ? -14.618 -4.144 0.988 1.00 67.12 88 ARG A N 1
ATOM 699 C CA . ARG A 1 88 ? -15.672 -3.621 0.086 1.00 67.12 88 ARG A CA 1
ATOM 700 C C . ARG A 1 88 ? -16.655 -2.627 0.726 1.00 67.12 88 ARG A C 1
ATOM 702 O O . ARG A 1 88 ? -17.435 -2.012 0.0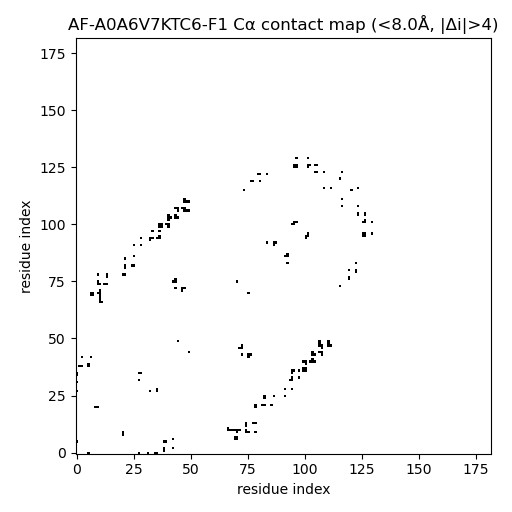06 1.00 67.12 88 ARG A O 1
ATOM 709 N N . ALA A 1 89 ? -16.658 -2.481 2.050 1.00 66.12 89 ALA A N 1
ATOM 710 C CA . ALA A 1 89 ? -17.485 -1.486 2.728 1.00 66.12 89 ALA A CA 1
ATOM 711 C C . ALA A 1 89 ? -16.784 -0.116 2.703 1.00 66.12 89 ALA A C 1
ATOM 713 O O . ALA A 1 89 ? -15.640 -0.010 3.136 1.00 66.12 89 ALA A O 1
ATOM 714 N N . SER A 1 90 ? -17.472 0.939 2.248 1.00 58.75 90 SER A N 1
ATOM 715 C CA . SER A 1 90 ? -16.907 2.292 2.051 1.00 58.75 90 SER A CA 1
ATOM 716 C C . SER A 1 90 ? -16.261 2.934 3.287 1.00 58.75 90 SER A C 1
ATOM 718 O O . SER A 1 90 ? -15.483 3.875 3.133 1.00 58.75 90 SER A O 1
ATOM 720 N N . ALA A 1 91 ? -16.564 2.447 4.493 1.00 61.06 91 ALA A N 1
ATOM 721 C CA . ALA A 1 91 ? -15.940 2.918 5.729 1.00 61.06 91 ALA A CA 1
ATOM 722 C C . ALA A 1 91 ? -14.484 2.436 5.889 1.00 61.06 91 ALA A C 1
ATOM 724 O O . ALA A 1 91 ? -13.681 3.151 6.466 1.00 61.06 91 ALA A O 1
ATOM 725 N N . ASP A 1 92 ? -14.122 1.276 5.327 1.00 61.62 92 ASP A N 1
ATOM 726 C CA . ASP A 1 92 ? -12.779 0.686 5.466 1.00 61.62 92 ASP A CA 1
ATOM 727 C C . ASP A 1 92 ? -11.799 1.169 4.362 1.00 61.62 92 ASP A C 1
ATOM 729 O O . ASP A 1 92 ? -10.619 0.813 4.381 1.00 61.62 92 ASP A O 1
ATOM 733 N N . LEU A 1 93 ? -12.277 1.952 3.378 1.00 68.88 93 LEU A N 1
ATOM 734 C CA . LEU A 1 93 ? -11.528 2.391 2.182 1.00 68.88 93 LEU A CA 1
ATOM 735 C C . LEU A 1 93 ? -11.200 3.891 2.150 1.00 68.88 93 LEU A C 1
ATOM 737 O O . LEU A 1 93 ? -10.677 4.373 1.143 1.00 68.88 93 LEU A O 1
ATOM 741 N N . GLN A 1 94 ? -11.493 4.637 3.215 1.00 84.94 94 GLN A N 1
ATOM 742 C CA . GLN A 1 94 ? -11.165 6.068 3.291 1.00 84.94 94 GLN A CA 1
ATOM 743 C C . GLN A 1 94 ? -9.648 6.315 3.145 1.00 84.94 94 GLN A C 1
ATOM 745 O O . GLN A 1 94 ? -9.236 7.270 2.489 1.00 84.94 94 GLN A O 1
ATOM 750 N N . LEU A 1 95 ? -8.827 5.334 3.538 1.00 89.19 95 LEU A N 1
ATOM 751 C CA . LEU A 1 95 ? -7.387 5.271 3.281 1.00 89.19 95 LEU A CA 1
ATOM 752 C C . LEU A 1 95 ? -7.006 5.620 1.829 1.00 89.19 95 LEU A C 1
ATOM 754 O O . LEU A 1 95 ? -6.054 6.371 1.596 1.00 89.19 95 LEU A O 1
ATOM 758 N N . TYR A 1 96 ? -7.738 5.075 0.849 1.00 90.94 96 TYR A N 1
ATOM 759 C CA . TYR A 1 96 ? -7.455 5.305 -0.569 1.00 90.94 96 TYR A CA 1
ATOM 760 C C . TYR A 1 96 ? -7.846 6.709 -1.021 1.00 90.94 96 TYR A C 1
ATOM 762 O O . TYR A 1 96 ? -7.277 7.181 -1.993 1.00 90.94 96 TYR A O 1
ATOM 770 N N . GLN A 1 97 ? -8.760 7.387 -0.325 1.00 89.62 97 GLN A N 1
ATOM 771 C CA . GLN A 1 97 ? -9.175 8.765 -0.617 1.00 89.62 97 GLN A CA 1
ATOM 772 C C . GLN A 1 97 ? -8.197 9.808 -0.058 1.00 89.62 97 GLN A C 1
ATOM 774 O O . GLN A 1 97 ? -8.279 10.978 -0.420 1.00 89.62 97 GLN A O 1
ATOM 779 N N . SER A 1 98 ? -7.242 9.407 0.789 1.00 91.00 98 SER A N 1
ATOM 780 C CA . SER A 1 98 ? -6.218 10.331 1.280 1.00 91.00 98 SER A CA 1
ATOM 781 C C . SER A 1 98 ? -5.371 10.899 0.132 1.00 91.00 98 SER A C 1
ATOM 783 O O . SER A 1 98 ? -4.912 10.172 -0.752 1.00 91.00 98 SER A O 1
ATOM 785 N N . GLU A 1 99 ? -5.107 12.208 0.168 1.00 91.75 99 GLU A N 1
ATOM 786 C CA . GLU A 1 99 ? -4.367 12.927 -0.882 1.00 91.75 99 GLU A CA 1
ATOM 787 C C . GLU A 1 99 ? -2.990 12.297 -1.163 1.00 91.75 99 GLU A C 1
ATOM 789 O O . GLU A 1 99 ? -2.554 12.166 -2.309 1.00 91.75 99 GLU A O 1
ATOM 794 N N . ASN A 1 100 ? -2.318 11.848 -0.102 1.00 92.44 100 ASN A N 1
ATOM 795 C CA . ASN A 1 100 ? -1.008 11.205 -0.168 1.00 92.44 100 ASN A CA 1
ATOM 796 C C . ASN A 1 100 ? -1.080 9.903 -0.977 1.00 92.44 100 ASN A C 1
ATOM 798 O O . ASN A 1 100 ? -0.210 9.627 -1.804 1.00 92.44 100 ASN A O 1
ATOM 802 N N . MET A 1 101 ? -2.123 9.104 -0.735 1.00 94.00 101 MET A N 1
ATOM 803 C CA . MET A 1 101 ? -2.330 7.826 -1.405 1.00 94.00 101 MET A CA 1
ATOM 804 C C . MET A 1 101 ? -2.709 8.016 -2.867 1.00 94.00 101 MET A C 1
ATOM 806 O O . MET A 1 101 ? -2.139 7.358 -3.732 1.00 94.00 101 MET A O 1
ATOM 810 N N . GLN A 1 102 ? -3.603 8.963 -3.141 1.00 93.69 102 GLN A N 1
ATOM 811 C CA . GLN A 1 102 ? -4.025 9.350 -4.485 1.00 93.69 102 GLN A CA 1
ATOM 812 C C . GLN A 1 102 ? -2.818 9.717 -5.359 1.00 93.69 102 GLN A C 1
ATOM 814 O O . GLN A 1 102 ? -2.574 9.093 -6.392 1.00 93.69 102 GLN A O 1
ATOM 819 N N . LYS A 1 103 ? -1.972 10.636 -4.877 1.00 92.88 103 LYS A N 1
ATOM 820 C CA . LYS A 1 103 ? -0.736 11.039 -5.567 1.00 92.88 103 LYS A CA 1
ATOM 821 C C . LYS A 1 103 ? 0.221 9.868 -5.788 1.00 92.88 103 LYS A C 1
ATOM 823 O O . LYS A 1 103 ? 0.785 9.727 -6.873 1.00 92.88 103 LYS A O 1
ATOM 828 N N . ALA A 1 104 ? 0.408 9.018 -4.779 1.00 94.44 104 ALA A N 1
ATOM 829 C CA . ALA A 1 104 ? 1.300 7.867 -4.881 1.00 94.44 104 ALA A CA 1
ATOM 830 C C . ALA A 1 104 ? 0.790 6.816 -5.886 1.00 94.44 104 ALA A C 1
ATOM 832 O O . ALA A 1 104 ? 1.590 6.238 -6.625 1.00 94.44 104 ALA A O 1
ATOM 833 N N . LEU A 1 105 ? -0.526 6.587 -5.951 1.00 94.62 105 LEU A N 1
ATOM 834 C CA . LEU A 1 105 ? -1.154 5.681 -6.915 1.00 94.62 105 LEU A CA 1
ATOM 835 C C . LEU A 1 105 ? -1.036 6.210 -8.347 1.00 94.62 105 LEU A C 1
ATOM 837 O O . LEU A 1 105 ? -0.621 5.453 -9.222 1.00 94.62 105 LEU A O 1
ATOM 841 N N . GLN A 1 106 ? -1.300 7.499 -8.576 1.00 93.44 106 GLN A N 1
ATOM 842 C CA . GLN A 1 106 ? -1.113 8.140 -9.885 1.00 93.44 106 GLN A CA 1
ATOM 843 C C . GLN A 1 106 ? 0.353 8.058 -10.343 1.00 93.44 106 GLN A C 1
ATOM 845 O O . GLN A 1 106 ? 0.660 7.683 -11.477 1.00 93.44 106 GLN A O 1
ATOM 850 N N . GLN A 1 107 ? 1.288 8.336 -9.430 1.00 92.56 107 GLN A N 1
ATOM 851 C CA . GLN A 1 107 ? 2.723 8.217 -9.681 1.00 92.56 107 GLN A CA 1
ATOM 852 C C . GLN A 1 107 ? 3.116 6.777 -10.055 1.00 92.56 107 GLN A C 1
ATOM 854 O O . GLN A 1 107 ? 3.870 6.562 -11.009 1.00 92.56 107 GLN A O 1
ATOM 859 N N . ALA A 1 108 ? 2.587 5.781 -9.342 1.00 93.12 108 ALA A N 1
ATOM 860 C CA . ALA A 1 108 ? 2.814 4.375 -9.653 1.00 93.12 108 ALA A CA 1
ATOM 861 C C . ALA A 1 108 ? 2.207 3.974 -11.008 1.00 93.12 108 ALA A C 1
ATOM 863 O O . ALA A 1 108 ? 2.869 3.294 -11.793 1.00 93.12 108 ALA A O 1
ATOM 864 N N . GLN A 1 109 ? 0.995 4.434 -11.324 1.00 92.94 109 GLN A N 1
ATOM 865 C CA . GLN A 1 109 ? 0.312 4.170 -12.594 1.00 92.94 109 GLN A CA 1
ATOM 866 C C . GLN A 1 109 ? 1.105 4.707 -13.795 1.00 92.94 109 GLN A C 1
ATOM 868 O O . GLN A 1 109 ? 1.249 4.010 -14.806 1.00 92.94 109 GLN A O 1
ATOM 873 N N . ALA A 1 110 ? 1.661 5.916 -13.673 1.00 90.81 110 ALA A N 1
ATOM 874 C CA . ALA A 1 110 ? 2.469 6.547 -14.714 1.00 90.81 110 ALA A CA 1
ATOM 875 C C . ALA A 1 110 ? 3.812 5.831 -14.944 1.00 90.81 110 ALA A C 1
ATOM 877 O O . ALA A 1 110 ? 4.299 5.762 -16.073 1.00 90.81 110 ALA A O 1
ATOM 878 N N . ALA A 1 111 ? 4.410 5.280 -13.884 1.00 88.88 111 ALA A N 1
ATOM 879 C CA . ALA A 1 111 ? 5.722 4.634 -13.933 1.00 88.88 111 ALA A CA 1
ATOM 880 C C . ALA A 1 111 ? 5.674 3.113 -14.190 1.00 88.88 111 ALA A C 1
ATOM 882 O O . ALA A 1 111 ? 6.717 2.503 -14.433 1.00 88.88 111 ALA A O 1
ATOM 883 N N . THR A 1 112 ? 4.498 2.484 -14.123 1.00 88.88 112 THR A N 1
ATOM 884 C CA . THR A 1 112 ? 4.346 1.031 -14.288 1.00 88.88 112 THR A CA 1
ATOM 885 C C . THR A 1 112 ? 4.164 0.602 -15.754 1.00 88.88 112 THR A C 1
ATOM 887 O O . THR A 1 112 ? 4.005 1.429 -16.654 1.00 88.88 112 THR A O 1
ATOM 890 N N . THR A 1 113 ? 4.224 -0.701 -16.030 1.00 90.38 113 THR A N 1
ATOM 891 C CA . THR A 1 113 ? 4.029 -1.277 -17.374 1.00 90.38 113 THR A CA 1
ATOM 892 C C . THR A 1 113 ? 2.547 -1.489 -17.699 1.00 90.38 113 THR A C 1
ATOM 894 O O . THR A 1 113 ? 1.712 -1.573 -16.799 1.00 90.38 113 THR A O 1
ATOM 897 N N . ASP A 1 114 ? 2.205 -1.658 -18.982 1.00 90.50 114 ASP A N 1
ATOM 898 C CA . ASP A 1 114 ? 0.820 -1.946 -19.404 1.00 90.50 114 ASP A CA 1
ATOM 899 C C . ASP A 1 114 ? 0.256 -3.229 -18.780 1.00 90.50 114 ASP A C 1
ATOM 901 O O . ASP A 1 114 ? -0.923 -3.292 -18.437 1.00 90.50 114 ASP A O 1
ATOM 905 N N . SER A 1 115 ? 1.103 -4.243 -18.573 1.00 91.69 115 SER A N 1
ATOM 906 C CA . SER A 1 115 ? 0.712 -5.483 -17.897 1.00 91.69 115 SER A CA 1
ATOM 907 C C . SER A 1 115 ? 0.252 -5.236 -16.459 1.00 91.69 115 SER A C 1
ATOM 909 O O . SER A 1 115 ? -0.802 -5.727 -16.068 1.00 91.69 115 SER A O 1
ATOM 911 N N . LEU A 1 116 ? 0.998 -4.437 -15.689 1.00 91.00 116 LEU A N 1
ATOM 912 C CA . LEU A 1 116 ? 0.639 -4.105 -14.310 1.00 91.00 116 LEU A CA 1
ATOM 913 C C . LEU A 1 116 ? -0.575 -3.175 -14.250 1.00 91.00 116 LEU A C 1
ATOM 915 O O . LEU A 1 116 ? -1.416 -3.356 -13.374 1.00 91.00 116 LEU A O 1
ATOM 919 N N . ARG A 1 117 ? -0.711 -2.228 -15.191 1.00 92.19 117 ARG A N 1
ATOM 920 C CA . ARG A 1 117 ? -1.932 -1.411 -15.315 1.00 92.19 117 ARG A CA 1
ATOM 921 C C . ARG A 1 117 ? -3.168 -2.274 -15.540 1.00 92.19 117 ARG A C 1
ATOM 923 O O . ARG A 1 117 ? -4.203 -2.003 -14.949 1.00 92.19 117 ARG A O 1
ATOM 930 N N . LYS A 1 118 ? -3.058 -3.329 -16.353 1.00 93.62 118 LYS A N 1
ATOM 931 C CA . LYS A 1 118 ? -4.161 -4.266 -16.585 1.00 93.62 118 LYS A CA 1
ATOM 932 C C . LYS A 1 118 ? -4.481 -5.109 -15.345 1.00 93.62 118 LYS A C 1
ATOM 934 O O . LYS A 1 118 ? -5.654 -5.321 -15.064 1.00 93.62 118 LYS A O 1
ATOM 939 N N . SER A 1 119 ? -3.467 -5.572 -14.612 1.00 93.94 119 SER A N 1
ATOM 940 C CA . SER A 1 119 ? -3.663 -6.392 -13.405 1.00 93.94 119 SER A CA 1
ATOM 941 C C . SER A 1 119 ? -4.245 -5.611 -12.227 1.00 93.94 119 SER A C 1
ATOM 943 O O . SER A 1 119 ? -5.053 -6.153 -11.485 1.00 93.94 119 SER A O 1
ATOM 945 N N . TYR A 1 120 ? -3.852 -4.346 -12.064 1.00 94.62 120 TYR A N 1
ATOM 946 C CA . TYR A 1 120 ? -4.240 -3.500 -10.929 1.00 94.62 120 TYR A CA 1
ATOM 947 C C . TYR A 1 120 ? -5.129 -2.320 -11.354 1.00 94.62 120 TYR A C 1
ATOM 949 O O . TYR A 1 120 ? -5.157 -1.289 -10.687 1.00 94.62 120 TYR A O 1
ATOM 957 N N . GLY A 1 121 ? -5.849 -2.450 -12.473 1.00 93.62 121 GLY A N 1
ATOM 958 C CA . GLY A 1 121 ? -6.657 -1.370 -13.052 1.00 93.62 121 GLY A CA 1
ATOM 959 C C . GLY A 1 121 ? -7.721 -0.842 -12.093 1.00 93.62 121 GLY A C 1
ATOM 960 O O . GLY A 1 121 ? -7.820 0.363 -11.897 1.00 93.62 121 GLY A O 1
ATOM 961 N N . ASP A 1 122 ? -8.435 -1.739 -11.410 1.00 92.44 122 ASP A N 1
ATOM 962 C CA . ASP A 1 122 ? -9.424 -1.363 -10.393 1.00 92.44 122 ASP A CA 1
ATOM 963 C C . ASP A 1 122 ? -8.814 -0.566 -9.229 1.00 92.44 122 ASP A C 1
ATOM 965 O O . ASP A 1 122 ? -9.479 0.290 -8.651 1.00 92.44 122 ASP A O 1
ATOM 969 N N . LEU A 1 123 ? -7.566 -0.870 -8.852 1.00 93.69 123 LEU A N 1
ATOM 970 C CA . LEU A 1 123 ? -6.853 -0.150 -7.798 1.00 93.69 123 LEU A CA 1
ATOM 971 C C . LEU A 1 123 ? -6.479 1.259 -8.272 1.00 93.69 123 LEU A C 1
ATOM 973 O O . LEU A 1 123 ? -6.647 2.214 -7.519 1.00 93.69 123 LEU A O 1
ATOM 977 N N . PHE A 1 124 ? -6.005 1.398 -9.513 1.00 93.56 124 PHE A N 1
ATOM 978 C CA . PHE A 1 124 ? -5.672 2.701 -10.093 1.00 93.56 124 PHE A CA 1
ATOM 979 C C . PHE A 1 124 ? -6.908 3.560 -10.377 1.00 93.56 124 PHE A C 1
ATOM 981 O O . PHE A 1 124 ? -6.847 4.768 -10.184 1.00 93.56 124 PHE A O 1
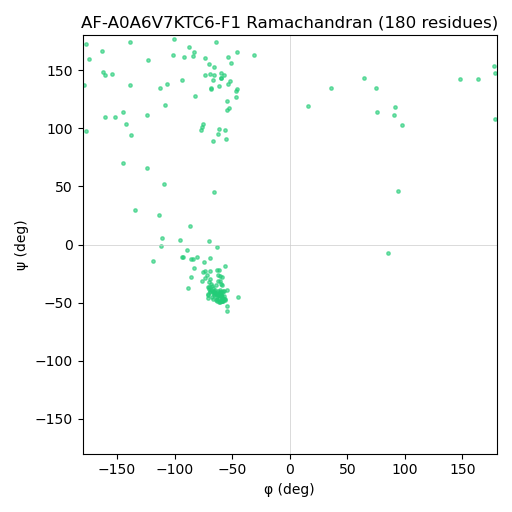ATOM 988 N N . ALA A 1 125 ? -8.049 2.960 -10.722 1.00 91.50 125 ALA A N 1
ATOM 989 C CA . ALA A 1 125 ? -9.307 3.682 -10.920 1.00 91.50 125 ALA A CA 1
ATOM 990 C C . ALA A 1 125 ? -9.774 4.427 -9.652 1.00 91.50 125 ALA A C 1
ATOM 992 O O . ALA A 1 125 ? -10.417 5.472 -9.746 1.00 91.50 125 ALA A O 1
ATOM 993 N N . LEU A 1 126 ? -9.398 3.948 -8.455 1.00 88.69 126 LEU A N 1
ATOM 994 C CA . LEU A 1 126 ? -9.643 4.676 -7.201 1.00 88.69 126 LEU A CA 1
ATOM 995 C C . LEU A 1 126 ? -8.922 6.027 -7.158 1.00 88.69 126 LEU A C 1
ATOM 997 O O . LEU A 1 126 ? -9.364 6.921 -6.439 1.00 88.69 126 LEU A O 1
ATOM 1001 N N . ALA A 1 127 ? -7.814 6.159 -7.892 1.00 83.50 127 ALA A N 1
ATOM 1002 C CA . ALA A 1 127 ? -7.029 7.381 -7.966 1.00 83.50 127 ALA A CA 1
ATOM 1003 C C . ALA A 1 127 ? -7.574 8.401 -8.988 1.00 83.50 127 ALA A C 1
ATOM 1005 O O . ALA A 1 127 ? -7.256 9.587 -8.926 1.00 83.50 127 ALA A O 1
ATOM 1006 N N . GLU A 1 128 ? -8.388 7.932 -9.936 1.00 74.88 128 GLU A N 1
ATOM 1007 C CA . GLU A 1 128 ? -9.016 8.746 -10.984 1.00 74.88 128 GLU A CA 1
ATOM 1008 C C . GLU A 1 128 ? -10.361 9.318 -10.500 1.00 74.88 128 GLU A C 1
ATOM 1010 O O . GLU A 1 128 ? -10.674 10.481 -10.745 1.00 74.88 128 GLU A O 1
ATOM 1015 N N . ALA A 1 129 ? -11.125 8.542 -9.720 1.00 62.12 129 ALA A N 1
ATOM 1016 C CA . ALA A 1 129 ? -12.434 8.950 -9.198 1.00 62.12 129 ALA A CA 1
ATOM 1017 C C . ALA A 1 129 ? -12.391 10.164 -8.246 1.00 62.12 129 ALA A C 1
ATOM 1019 O O . ALA A 1 129 ? -13.400 10.845 -8.065 1.00 62.12 129 ALA A O 1
ATOM 1020 N N . ASN A 1 130 ? -11.243 10.451 -7.626 1.00 55.56 130 ASN A N 1
ATOM 1021 C CA . ASN A 1 130 ? -11.097 11.611 -6.749 1.00 55.56 130 ASN A CA 1
ATOM 1022 C C . ASN A 1 130 ? -10.962 12.931 -7.531 1.00 55.56 130 ASN A C 1
ATOM 1024 O O . ASN A 1 130 ? -11.438 13.957 -7.053 1.00 55.56 130 ASN A O 1
ATOM 1028 N N . GLU A 1 131 ? -10.369 12.917 -8.734 1.00 55.19 131 GLU A N 1
ATOM 1029 C CA . GLU A 1 131 ? -10.246 14.126 -9.568 1.00 55.19 131 GLU A CA 1
ATOM 1030 C C . GLU A 1 131 ? -11.605 14.585 -10.115 1.00 55.19 131 GLU A C 1
ATOM 1032 O O . GLU A 1 131 ? -11.831 15.780 -10.274 1.00 55.19 131 GLU A O 1
ATOM 1037 N N . GLU A 1 132 ? -12.545 13.661 -10.344 1.00 51.19 132 GLU A N 1
ATOM 1038 C CA . GLU A 1 132 ? -13.899 13.991 -10.816 1.00 51.19 132 GLU A CA 1
ATOM 1039 C C . GLU A 1 132 ? -14.790 14.594 -9.711 1.00 51.19 132 GLU A C 1
ATOM 1041 O O . GLU A 1 132 ? -15.726 15.342 -9.999 1.00 51.19 132 GLU A O 1
ATOM 1046 N N . ASN A 1 133 ? -14.483 14.324 -8.436 1.00 46.88 133 ASN A N 1
ATOM 1047 C CA . ASN A 1 133 ? -15.195 14.906 -7.294 1.00 46.88 133 ASN A CA 1
ATOM 1048 C C . ASN A 1 133 ? -14.646 16.290 -6.884 1.00 46.88 133 ASN A C 1
ATOM 1050 O O . ASN A 1 133 ? -15.301 17.021 -6.134 1.00 46.88 133 ASN A O 1
ATOM 1054 N N . GLU A 1 134 ? -13.475 16.687 -7.394 1.00 43.09 134 GLU A N 1
ATOM 1055 C CA . GLU A 1 134 ? -13.025 18.075 -7.336 1.00 43.09 134 GLU A CA 1
ATOM 1056 C C . GLU A 1 134 ? -13.801 18.862 -8.402 1.00 43.09 134 GLU A C 1
ATOM 1058 O O . GLU A 1 134 ? -13.531 18.786 -9.599 1.00 43.09 134 GLU A O 1
ATOM 1063 N N . SER A 1 135 ? -14.830 19.598 -7.966 1.00 39.91 135 SER A N 1
ATOM 1064 C CA . SER A 1 135 ? -15.547 20.538 -8.835 1.00 39.91 135 SER A CA 1
ATOM 1065 C C . SER A 1 135 ? -14.530 21.360 -9.631 1.00 39.91 135 SER A C 1
ATOM 1067 O O . SER A 1 135 ? -13.586 21.868 -9.019 1.00 39.91 135 SER A O 1
ATOM 1069 N N . PRO A 1 136 ? -14.700 21.534 -10.958 1.00 43.16 136 PRO A N 1
ATOM 1070 C CA . PRO A 1 136 ? -13.728 22.271 -11.749 1.00 43.16 136 PRO A CA 1
ATOM 1071 C C . PRO A 1 136 ? -13.510 23.636 -11.095 1.00 43.16 136 PRO A C 1
ATOM 1073 O O . PRO A 1 136 ? -14.497 24.253 -10.665 1.00 43.16 136 PRO A O 1
ATOM 1076 N N . PRO A 1 137 ? -12.261 24.139 -11.009 1.00 46.72 137 PRO A N 1
ATOM 1077 C CA . PRO A 1 137 ? -12.038 25.485 -10.531 1.00 46.72 137 PRO A CA 1
ATOM 1078 C C . PRO A 1 137 ? -12.900 26.381 -11.408 1.00 46.72 137 PRO A C 1
ATOM 1080 O O . PRO A 1 137 ? -12.720 26.438 -12.626 1.00 46.72 137 PRO A O 1
ATOM 1083 N N . ILE A 1 138 ? -13.889 27.026 -10.789 1.00 49.50 138 ILE A N 1
ATOM 1084 C CA . ILE A 1 138 ? -14.677 28.099 -11.380 1.00 49.50 138 ILE A CA 1
ATOM 1085 C C . ILE A 1 138 ? -13.663 29.135 -11.835 1.00 49.50 138 ILE A C 1
ATOM 1087 O O . ILE A 1 138 ? -13.236 30.008 -11.078 1.00 49.50 138 ILE A O 1
ATOM 1091 N N . THR A 1 139 ? -13.221 28.998 -13.084 1.00 47.62 139 THR A N 1
ATOM 1092 C CA . THR A 1 139 ? -12.446 30.011 -13.765 1.00 47.62 139 THR A CA 1
ATOM 1093 C C . THR A 1 139 ? -13.381 31.200 -13.800 1.00 47.62 139 THR A C 1
ATOM 1095 O O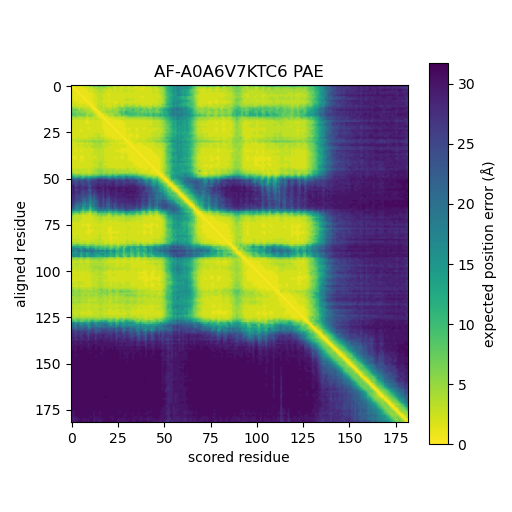 . THR A 1 139 ? -14.355 31.248 -14.553 1.00 47.62 139 THR A O 1
ATOM 1098 N N . SER A 1 140 ? -13.167 32.124 -12.860 1.00 47.00 140 SER A N 1
ATOM 1099 C CA . SER A 1 140 ? -13.866 33.393 -12.840 1.00 47.00 140 SER A CA 1
ATOM 1100 C C . SER A 1 140 ? -13.587 34.026 -14.194 1.00 47.00 140 SER A C 1
ATOM 1102 O O . SER A 1 140 ? -12.500 34.530 -14.481 1.00 47.00 140 SER A O 1
ATOM 1104 N N . SER A 1 141 ? -14.562 33.876 -15.082 1.00 46.00 141 SER A N 1
ATOM 1105 C CA . SER A 1 141 ? -14.559 34.440 -16.408 1.00 46.00 141 SER A CA 1
ATOM 1106 C C . SER A 1 141 ? -14.628 35.940 -16.178 1.00 46.00 141 SER A C 1
ATOM 1108 O O . SER A 1 141 ? -15.713 36.505 -16.033 1.00 46.00 141 SER A O 1
ATOM 1110 N N . ARG A 1 142 ? -13.465 36.592 -16.041 1.00 47.88 142 ARG A N 1
ATOM 1111 C CA . ARG A 1 142 ? -13.367 38.048 -16.076 1.00 47.88 142 ARG A CA 1
ATOM 1112 C C . ARG A 1 142 ? -13.825 38.460 -17.461 1.00 47.88 142 ARG A C 1
ATOM 1114 O O . ARG A 1 142 ? -13.091 38.390 -18.443 1.00 47.88 142 ARG A O 1
ATOM 1121 N N . ARG A 1 143 ? -15.110 38.794 -17.497 1.00 43.38 143 ARG A N 1
ATOM 1122 C CA . ARG A 1 143 ? -15.862 39.254 -18.646 1.00 43.38 143 ARG A CA 1
ATOM 1123 C C . ARG A 1 143 ? -15.069 40.332 -19.370 1.00 43.38 143 ARG A C 1
ATOM 1125 O O . ARG A 1 143 ? -14.673 41.339 -18.789 1.00 43.38 143 ARG A O 1
ATOM 1132 N N . HIS A 1 144 ? -14.903 40.103 -20.663 1.00 45.53 144 HIS A N 1
ATOM 1133 C CA . HIS A 1 144 ? -14.693 41.147 -21.644 1.00 45.53 144 HIS A CA 1
ATOM 1134 C C . HIS A 1 144 ? -15.826 42.175 -21.499 1.00 45.53 144 HIS A C 1
ATOM 1136 O O . HIS A 1 144 ? -16.999 41.843 -21.656 1.00 45.53 144 HIS A O 1
ATOM 1142 N N . GLY A 1 145 ? -15.470 43.410 -21.160 1.00 35.31 145 GLY A N 1
ATOM 1143 C CA . GLY A 1 145 ? -16.368 44.559 -21.127 1.00 35.31 145 GLY A CA 1
ATOM 1144 C C . GLY A 1 145 ? -15.625 45.738 -21.728 1.00 35.31 145 GLY A C 1
ATOM 1145 O O . GLY A 1 145 ? -14.821 46.375 -21.054 1.00 35.31 145 GLY A O 1
ATOM 1146 N N . GLY A 1 146 ? -15.820 45.947 -23.029 1.00 40.84 146 GLY A N 1
ATOM 1147 C CA . GLY A 1 146 ? -15.173 47.011 -23.780 1.00 40.84 146 GLY A CA 1
ATOM 1148 C C . GLY A 1 146 ? -15.623 48.399 -23.335 1.00 40.84 146 GLY A C 1
ATOM 1149 O O . GLY A 1 146 ? -16.756 48.592 -22.903 1.00 40.84 146 GLY A O 1
ATOM 1150 N N . ASN A 1 147 ? -14.745 49.383 -23.516 1.00 36.94 147 ASN A N 1
ATOM 1151 C CA . ASN A 1 147 ? -15.186 50.756 -23.701 1.00 36.94 147 ASN A CA 1
ATOM 1152 C C . ASN A 1 147 ? -14.262 51.484 -24.682 1.00 36.94 147 ASN A C 1
ATOM 1154 O O . ASN A 1 147 ? -13.075 51.693 -24.441 1.00 36.94 147 ASN A O 1
ATOM 1158 N N . SER A 1 148 ? -14.845 51.839 -25.817 1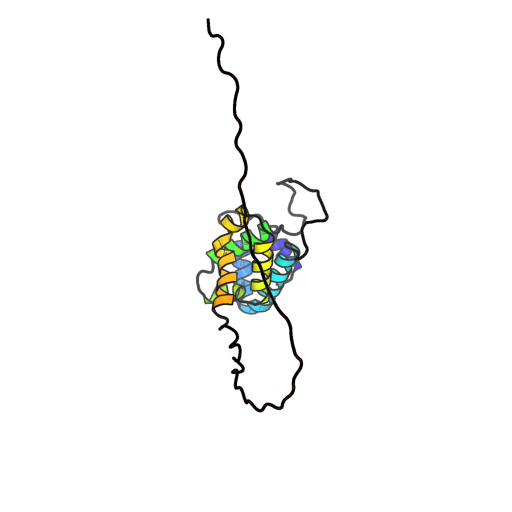.00 44.28 148 SER A N 1
ATOM 1159 C CA . SER A 1 148 ? -14.280 52.637 -26.894 1.00 44.28 148 SER A CA 1
ATOM 1160 C C . SER A 1 148 ? -14.051 54.094 -26.480 1.00 44.28 148 SER A C 1
ATOM 1162 O O . SER A 1 148 ? -14.976 54.740 -25.987 1.00 44.28 148 SER A O 1
ATOM 1164 N N . LYS A 1 149 ? -12.886 54.664 -26.812 1.00 37.09 149 LYS A N 1
ATOM 1165 C CA . LYS A 1 149 ? -12.753 56.093 -27.155 1.00 37.09 149 LYS A CA 1
ATOM 1166 C C . LYS A 1 149 ? -11.454 56.326 -27.928 1.00 37.09 149 LYS A C 1
ATOM 1168 O O . LYS A 1 149 ? -10.365 56.172 -27.390 1.00 37.09 149 LYS A O 1
ATOM 1173 N N . GLY A 1 150 ? -11.595 56.624 -29.218 1.00 38.50 150 GLY A N 1
ATOM 1174 C CA . GLY A 1 150 ? -10.479 56.836 -30.136 1.00 38.50 150 GLY A CA 1
ATOM 1175 C C . GLY A 1 150 ? -9.895 58.242 -30.082 1.00 38.50 150 GLY A C 1
ATOM 1176 O O . GLY A 1 150 ? -10.548 59.148 -29.588 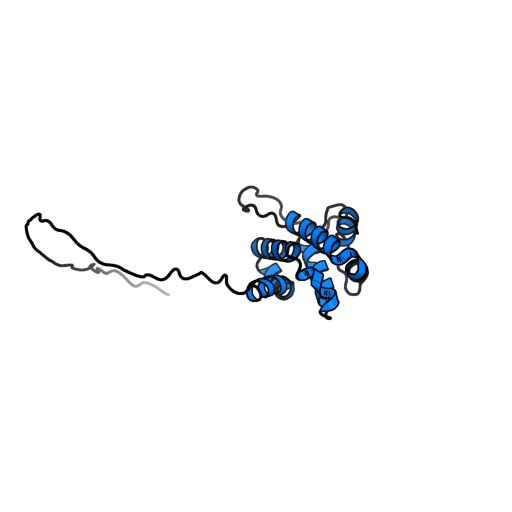1.00 38.50 150 GLY A O 1
ATOM 1177 N N . TYR A 1 151 ? -8.709 58.412 -30.671 1.00 40.78 151 TYR A N 1
ATOM 1178 C CA . TYR A 1 151 ? -8.257 59.632 -31.346 1.00 40.78 151 TYR A CA 1
ATOM 1179 C C . TYR A 1 151 ? -7.186 59.281 -32.404 1.00 40.78 151 TYR A C 1
ATOM 1181 O O . TYR A 1 151 ? -6.447 58.312 -32.274 1.00 40.78 151 TYR A O 1
ATOM 1189 N N . LYS A 1 152 ? -7.211 60.072 -33.484 1.00 39.25 152 LYS A N 1
ATOM 1190 C CA . LYS A 1 152 ? -6.527 60.020 -34.800 1.00 39.25 152 LYS A CA 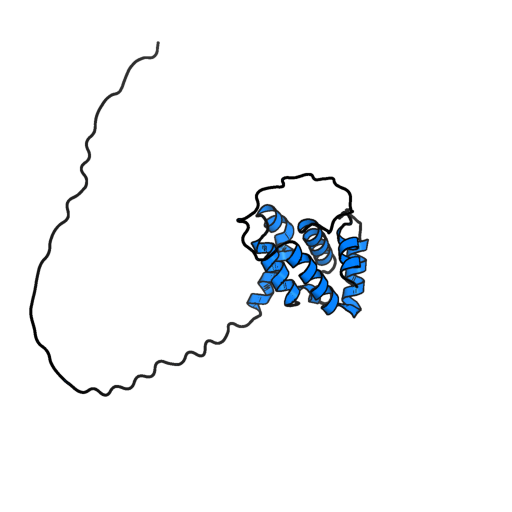1
ATOM 1191 C C . LYS A 1 152 ? -4.980 59.895 -34.695 1.00 39.25 152 LYS A C 1
ATOM 1193 O O . LYS A 1 152 ? -4.434 60.287 -33.677 1.00 39.25 152 LYS A O 1
ATOM 1198 N N . LYS A 1 153 ? -4.188 59.477 -35.702 1.00 38.94 153 LYS A N 1
ATOM 1199 C CA . LYS A 1 153 ? -4.035 60.068 -37.054 1.00 38.94 153 LYS A CA 1
ATOM 1200 C C . LYS A 1 153 ? -3.035 59.256 -37.934 1.00 38.94 153 LYS A C 1
ATOM 1202 O O . LYS A 1 153 ? -1.961 58.918 -37.466 1.00 38.94 153 LYS A O 1
ATOM 1207 N N . VAL A 1 154 ? -3.426 59.063 -39.204 1.00 33.50 154 VAL A N 1
ATOM 1208 C CA . VAL A 1 154 ? -2.711 59.033 -40.516 1.00 33.50 154 VAL A CA 1
ATOM 1209 C C . VAL A 1 154 ? -1.286 58.474 -40.723 1.00 33.50 154 VAL A C 1
ATOM 1211 O O . VAL A 1 154 ? -0.322 58.926 -40.120 1.00 33.50 154 VAL A O 1
ATOM 1214 N N . GLY A 1 155 ? -1.1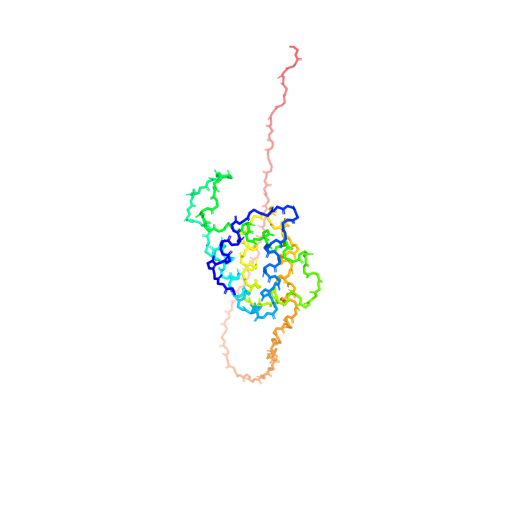65 57.674 -41.797 1.00 35.41 155 GLY A N 1
ATOM 1215 C CA . GLY A 1 155 ? 0.054 57.475 -42.596 1.00 35.41 155 GLY A CA 1
ATOM 1216 C C . GLY A 1 155 ? -0.164 56.540 -43.802 1.00 35.41 155 GLY A C 1
ATOM 1217 O O . GLY A 1 155 ? -0.177 55.330 -43.640 1.00 35.41 155 GLY A O 1
ATOM 1218 N N . ALA A 1 156 ? -0.380 57.135 -44.981 1.00 38.03 156 ALA A N 1
ATOM 1219 C CA . ALA A 1 156 ? -0.406 56.595 -46.360 1.00 38.03 156 ALA A CA 1
ATOM 1220 C C . ALA A 1 156 ? 0.781 55.648 -46.703 1.00 38.03 156 ALA A C 1
ATOM 1222 O O . ALA A 1 156 ? 1.790 55.710 -46.017 1.00 38.03 156 ALA A O 1
ATOM 1223 N N . SER A 1 157 ? 0.865 54.828 -47.765 1.00 36.41 157 SER A N 1
ATOM 1224 C CA . SER A 1 157 ? 0.066 54.403 -48.936 1.00 36.41 157 SER A CA 1
ATOM 1225 C C . SER A 1 157 ? 0.910 53.318 -49.673 1.00 36.41 157 SER A C 1
ATOM 1227 O O . SER A 1 157 ? 2.098 53.181 -49.391 1.00 36.41 157 SER A O 1
ATOM 1229 N N . THR A 1 158 ? 0.317 52.667 -50.686 1.00 35.88 158 THR A N 1
ATOM 1230 C CA . THR A 1 158 ? 0.899 51.843 -51.780 1.00 35.88 158 THR A CA 1
ATOM 1231 C C . THR A 1 158 ? 0.881 50.311 -51.551 1.00 35.88 158 THR A C 1
ATOM 1233 O O . THR A 1 158 ? 1.517 49.810 -50.635 1.00 35.88 158 THR A O 1
ATOM 1236 N N . ARG A 1 159 ? -0.036 49.544 -52.186 1.00 39.81 159 ARG A N 1
ATOM 1237 C CA . ARG A 1 159 ? -0.111 49.095 -53.613 1.00 39.81 159 ARG A CA 1
ATOM 1238 C C . ARG A 1 159 ? 0.901 47.969 -53.892 1.00 39.81 159 ARG A C 1
ATOM 1240 O O . ARG A 1 159 ? 2.057 48.138 -53.556 1.00 39.81 159 ARG A O 1
ATOM 1247 N N . GLU A 1 160 ? 0.650 46.843 -54.558 1.00 37.09 160 GLU A N 1
ATOM 1248 C CA . GLU A 1 160 ? -0.469 46.052 -55.104 1.00 37.09 160 GLU A CA 1
ATOM 1249 C C . GLU A 1 160 ? 0.197 44.739 -55.621 1.00 37.09 160 GLU A C 1
ATOM 1251 O O . GLU A 1 160 ? 1.365 44.794 -55.991 1.00 37.09 160 GLU A O 1
ATOM 1256 N N . ARG A 1 161 ? -0.587 43.651 -55.785 1.00 41.44 161 ARG A N 1
ATOM 1257 C CA . ARG A 1 161 ? -0.520 42.639 -56.888 1.00 41.44 161 ARG A CA 1
ATOM 1258 C C . ARG A 1 161 ? 0.742 41.746 -57.048 1.00 41.44 161 ARG A C 1
ATOM 1260 O O . ARG A 1 161 ? 1.856 42.208 -56.922 1.00 41.44 161 ARG A O 1
ATOM 1267 N N . SER A 1 162 ? 0.712 40.459 -57.424 1.00 40.50 162 SER A N 1
ATOM 1268 C CA . SER A 1 162 ? -0.281 39.564 -58.048 1.00 40.50 162 SER A CA 1
ATOM 1269 C C . SER A 1 162 ? 0.115 38.085 -57.852 1.00 40.50 162 SER A C 1
ATOM 1271 O O . SER A 1 162 ? 1.265 37.780 -57.562 1.00 40.50 162 SER A O 1
ATOM 1273 N N . ALA A 1 163 ? -0.857 37.205 -58.127 1.00 44.31 163 ALA A N 1
ATOM 1274 C CA . ALA A 1 163 ? -0.822 35.769 -58.453 1.00 44.31 163 ALA A CA 1
ATOM 1275 C C . ALA A 1 163 ? 0.438 35.251 -59.211 1.00 44.31 163 ALA A C 1
ATOM 1277 O O . ALA A 1 163 ? 1.118 36.014 -59.885 1.00 44.31 163 ALA A O 1
ATOM 1278 N N . THR A 1 164 ? 0.775 33.953 -59.293 1.00 41.09 164 THR A N 1
ATOM 1279 C CA . THR A 1 164 ? -0.030 32.857 -59.876 1.00 41.09 164 THR A CA 1
ATOM 1280 C C . THR A 1 164 ? 0.741 31.509 -59.835 1.00 41.09 164 THR A C 1
ATOM 1282 O O . THR A 1 164 ? 1.955 31.506 -59.988 1.00 41.09 164 THR A O 1
ATOM 1285 N N . LYS A 1 165 ? -0.011 30.391 -59.807 1.00 38.84 165 LYS A N 1
ATOM 1286 C CA . LYS A 1 165 ? 0.221 29.077 -60.479 1.00 38.84 165 LYS A CA 1
ATOM 1287 C C . LYS A 1 165 ? 1.268 28.057 -59.960 1.00 38.84 165 LYS A C 1
ATOM 1289 O O . LYS A 1 165 ? 2.469 28.202 -60.133 1.00 38.84 165 LYS A O 1
ATOM 1294 N N . ARG A 1 166 ? 0.730 26.912 -59.500 1.00 45.19 166 ARG A N 1
ATOM 1295 C CA . ARG A 1 166 ? 1.315 25.546 -59.514 1.00 45.19 166 ARG A CA 1
ATOM 1296 C C . ARG A 1 166 ? 1.379 24.960 -60.940 1.00 45.19 166 ARG A C 1
ATOM 1298 O O . ARG A 1 166 ? 0.522 25.305 -61.756 1.00 45.19 166 ARG A O 1
ATOM 1305 N N . PRO A 1 167 ? 2.299 24.008 -61.198 1.00 53.88 167 PRO A N 1
ATOM 1306 C CA . PRO A 1 167 ? 1.922 22.692 -61.764 1.00 53.88 167 PRO A CA 1
ATOM 1307 C C . PRO A 1 167 ? 2.676 21.477 -61.117 1.00 53.88 167 PRO A C 1
ATOM 1309 O O . PRO A 1 167 ? 3.494 21.700 -60.224 1.00 53.88 167 PRO A O 1
ATOM 1312 N N . PRO A 1 168 ? 2.344 20.205 -61.469 1.00 56.28 168 PRO A N 1
ATOM 1313 C CA . PRO A 1 168 ? 2.399 19.002 -60.604 1.00 56.28 168 PRO A CA 1
ATOM 1314 C C . PRO A 1 168 ? 3.625 18.068 -60.790 1.00 56.28 168 PRO A C 1
ATOM 1316 O O . PRO A 1 168 ? 4.435 18.308 -61.688 1.00 56.28 168 PRO A O 1
ATOM 1319 N N . PRO A 1 169 ? 3.767 16.988 -59.974 1.00 51.75 169 PRO A N 1
ATOM 1320 C CA . PRO A 1 169 ? 4.794 15.959 -60.163 1.00 51.75 169 PRO A CA 1
ATOM 1321 C C . PRO A 1 169 ? 4.466 15.037 -61.348 1.00 51.75 169 PRO A C 1
ATOM 1323 O O . PRO A 1 169 ? 3.304 14.773 -61.651 1.00 51.75 169 PRO A O 1
ATOM 1326 N N . ARG A 1 170 ? 5.517 14.584 -62.035 1.00 53.50 170 ARG A N 1
ATOM 1327 C CA . ARG A 1 170 ? 5.481 13.865 -63.312 1.00 53.50 170 ARG A CA 1
ATOM 1328 C C . ARG A 1 170 ? 5.841 12.393 -63.081 1.00 53.50 170 ARG A C 1
ATOM 1330 O O . ARG A 1 170 ? 6.944 12.116 -62.620 1.00 53.50 170 ARG A O 1
ATOM 1337 N N . ASP A 1 171 ? 4.926 11.490 -63.426 1.00 46.34 171 ASP A N 1
ATOM 1338 C CA . ASP A 1 171 ? 5.161 10.048 -63.566 1.00 46.34 171 ASP A CA 1
ATOM 1339 C C . ASP A 1 171 ? 6.112 9.735 -64.732 1.00 46.34 171 ASP A C 1
ATOM 1341 O O . ASP A 1 171 ? 6.062 10.381 -65.787 1.00 46.34 171 ASP A O 1
ATOM 1345 N N . ARG A 1 172 ? 6.931 8.687 -64.573 1.00 50.03 172 ARG A N 1
ATOM 1346 C CA . ARG A 1 172 ? 7.548 7.952 -65.687 1.00 50.03 172 ARG A CA 1
ATOM 1347 C C . ARG A 1 172 ? 7.816 6.495 -65.272 1.00 50.03 172 ARG A C 1
ATOM 1349 O O . ARG A 1 172 ? 8.692 6.249 -64.450 1.00 50.03 172 ARG A O 1
ATOM 1356 N N . GLY A 1 173 ? 7.049 5.557 -65.847 1.00 38.44 173 GLY A N 1
ATOM 1357 C CA . GLY A 1 173 ? 7.406 4.128 -65.957 1.00 38.44 173 GLY A CA 1
ATOM 1358 C C . GLY A 1 173 ? 8.657 3.945 -66.837 1.00 38.44 173 GLY A C 1
ATOM 1359 O O . GLY A 1 173 ? 9.159 4.928 -67.379 1.00 38.44 173 GLY A O 1
ATOM 1360 N N . THR A 1 174 ? 9.261 2.772 -67.023 1.00 41.59 174 THR A N 1
ATOM 1361 C CA . THR A 1 174 ? 8.744 1.417 -67.307 1.00 41.59 174 THR A CA 1
ATOM 1362 C C . THR A 1 174 ? 9.957 0.482 -67.462 1.00 41.59 174 THR A C 1
ATOM 1364 O O . THR A 1 174 ? 10.933 0.961 -68.028 1.00 41.59 174 THR A O 1
ATOM 1367 N N . GLU A 1 175 ? 9.847 -0.801 -67.075 1.00 41.06 175 GLU A N 1
ATOM 1368 C CA . GLU A 1 175 ? 10.503 -2.036 -67.614 1.00 41.06 175 GLU A CA 1
ATOM 1369 C C . GLU A 1 175 ? 10.731 -3.049 -66.463 1.00 41.06 175 GLU A C 1
ATOM 1371 O O . GLU A 1 175 ? 11.024 -2.627 -65.352 1.00 41.06 175 GLU A O 1
ATOM 1376 N N . SER A 1 176 ? 10.603 -4.376 -66.551 1.00 46.59 176 SER A N 1
ATOM 1377 C CA . SER A 1 176 ? 10.209 -5.345 -67.581 1.00 46.59 176 SER A CA 1
ATOM 1378 C C . SER A 1 176 ? 9.819 -6.647 -66.852 1.00 46.59 176 SER A C 1
ATOM 1380 O O . SER A 1 176 ? 10.423 -6.979 -65.831 1.00 46.59 176 SER A O 1
ATOM 1382 N N . SER A 1 177 ? 8.842 -7.389 -67.375 1.00 48.94 177 SER A N 1
ATOM 1383 C CA . SER A 1 177 ? 8.476 -8.742 -66.928 1.00 48.94 177 SER A CA 1
ATOM 1384 C C . SER A 1 177 ? 9.226 -9.832 -67.723 1.00 48.94 177 SER A C 1
ATOM 1386 O O . SER A 1 177 ? 9.653 -9.581 -68.846 1.00 48.94 177 SER A O 1
ATOM 1388 N N . GLU A 1 178 ? 9.250 -11.039 -67.133 1.00 47.62 178 GLU A N 1
ATOM 1389 C CA . GLU A 1 178 ? 9.310 -12.4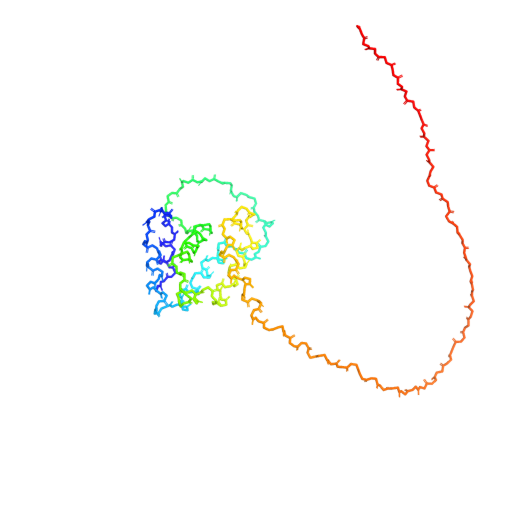03 -67.727 1.00 47.62 178 GLU A CA 1
ATOM 1390 C C . GLU A 1 178 ? 10.663 -13.108 -67.995 1.00 47.62 178 GLU A C 1
ATOM 1392 O O . GLU A 1 178 ? 11.393 -12.748 -68.910 1.00 47.62 178 GLU A O 1
ATOM 1397 N N . GLN A 1 179 ? 10.925 -14.185 -67.224 1.00 47.56 179 GLN A N 1
ATOM 1398 C CA . GLN A 1 179 ? 11.335 -15.572 -67.601 1.00 47.56 179 GLN A CA 1
ATOM 1399 C C . GLN A 1 179 ? 11.904 -16.278 -66.344 1.00 47.56 179 GLN A C 1
ATOM 1401 O O . GLN A 1 179 ? 12.595 -15.641 -65.561 1.00 47.56 179 GLN A O 1
ATOM 1406 N N . SER A 1 180 ? 11.719 -17.563 -66.025 1.00 54.41 180 SER A N 1
ATOM 1407 C CA . SER A 1 180 ? 11.147 -18.737 -66.693 1.00 54.41 180 SER A CA 1
ATOM 1408 C C . SER A 1 180 ? 10.836 -19.781 -65.601 1.00 54.41 180 SER A C 1
ATOM 1410 O O . SER A 1 180 ? 11.545 -19.845 -64.596 1.00 54.41 180 SER A O 1
ATOM 1412 N N . SER A 1 181 ? 9.805 -20.602 -65.787 1.00 58.97 181 SER A N 1
ATOM 1413 C CA . SER A 1 181 ? 9.554 -21.829 -65.019 1.00 58.97 181 SER A CA 1
ATOM 1414 C C . SER A 1 181 ? 9.444 -22.977 -66.011 1.00 58.97 181 SER A C 1
ATOM 1416 O O . SER A 1 181 ? 8.509 -22.969 -66.800 1.00 58.97 181 SER A O 1
ATOM 1418 N N . GLU A 1 182 ? 10.421 -23.883 -65.992 1.00 46.66 182 GLU A N 1
ATOM 1419 C CA . GLU A 1 182 ? 10.356 -25.328 -66.285 1.00 46.66 182 GLU A CA 1
ATOM 1420 C C . GLU A 1 182 ? 11.742 -25.939 -66.040 1.00 46.66 182 GLU A C 1
ATOM 1422 O O . GLU A 1 182 ? 12.748 -25.288 -66.413 1.00 46.66 182 GLU A O 1
#

Organism: NCBI:txid1563983

Sequence (182 aa):
PTLELLKQLFTRQNTDGDMFVVAALRYWCRDYEDKLAELLANLLSTRYPATSPNKRKRAGAKQNQQATGPPTGEQVLSHLDQLRQHCRASADLQLYQSENMQKALQQAQAATTDSLRKSYGDLFALAEANEENESPPITSSRRHGGNSKGYKKVGASTRERSATKRPPPRDRGTESSEQSSE

Mean predicted aligned error: 16.75 Å